Protein AF-A0A2M8EQJ6-F1 (afdb_monomer)

Foldseek 3Di:
DQLVLVQLVCCVVPNDPRDDPQLVVCLPVAADEHEDEDDDPDPSSLDQPLVVSVVSVRDLARYAYEYEDEQLQQVQVVNCVQVVNDDDQVSSLSSLVSSVVNVVVNVVSVHHYQLHYPCQVVPDPPLLLVCLVCVSVVHDDDSVPDDDQPPDAAQPDDCVVPVPDDHDPDADPDDRPCSRPVGHDDDDRDHDPDDDHDPSSNVSSVVSQVSNCVSRVGHD

Secondary structure (DSSP, 8-state):
--HHHHHHHHHHHH-S--PPPPGGGGSSS--EEEEEES--SSGGG---HHHHHHHTT--GGGEEEEEEB--HHHHHHHHHHHTTT---HHHHHHHHHHHHHHHHHHHHTT-EEE--BTTHHHHS-HHHHHHHHHHHHT----GGGPPPGGGSPPTTS-GGG-TT----SS--TT--TTHHHH-S--------TT----HHHHHHHHHHHHHHHHHHT---

Solvent-accessible surface area (backbone atoms only — not comparable to full-atom values): 13377 Å² total; per-residue (Å²): 114,50,64,68,63,53,49,45,52,46,29,77,75,73,42,87,87,59,84,72,78,64,71,73,79,48,71,85,73,57,69,46,76,45,48,47,67,72,77,48,90,49,70,80,62,65,75,59,70,64,60,56,41,48,75,71,67,48,62,51,88,37,39,36,39,38,43,41,46,54,62,58,61,42,46,49,48,50,44,23,67,74,49,79,63,67,68,57,66,68,47,55,45,47,38,46,53,46,53,50,52,49,49,54,50,24,62,75,63,69,24,52,69,42,34,39,35,59,54,35,58,74,75,38,59,58,65,60,48,50,45,27,52,26,54,68,70,73,43,90,76,60,80,88,76,61,81,66,54,94,84,46,73,35,70,88,49,72,59,88,83,40,85,89,59,90,72,71,94,65,76,59,98,80,55,73,84,56,44,56,80,64,30,59,89,71,93,72,94,41,78,72,89,89,73,87,72,62,68,66,42,49,57,51,43,53,52,29,40,53,46,23,24,68,67,46,73,49,70,111

Radius of gyration: 17.96 Å; Cα contacts (8 Å, |Δi|>4): 257; chains: 1; bounding box: 46×46×39 Å

Nearest PDB structures (foldseek):
  8dhb-assembly1_A  TM=4.040E-01  e=2.605E+00  Homo sapiens
  8hu6-assembly1_A  TM=4.434E-01  e=2.333E+00  Homo sapiens
  6wj3-assembly1_G  TM=4.209E-01  e=4.285E+00  Homo sapiens
  8hu6-assembly1_D  TM=3.584E-01  e=2.333E+00  Homo sapiens
  8hub-assembly1_B  TM=4.348E-01  e=3.836E+00  Homo sapiens

InterPro domains:
  IPR027417 P-loop containing nucleoside triphosphate hydrolase [G3DSA:3.40.50.300] (50-183)
  IPR027417 P-loop containing nucleoside triphosphate hydrolase [SSF52540] (39-146)

Structure (mmCIF, N/CA/C/O backbone):
data_AF-A0A2M8EQJ6-F1
#
_entry.id   AF-A0A2M8EQJ6-F1
#
loop_
_atom_site.group_PDB
_atom_site.id
_atom_site.type_symbol
_atom_site.label_atom_id
_atom_site.label_alt_id
_atom_site.label_comp_id
_atom_site.label_asym_id
_atom_site.label_entity_id
_atom_site.label_seq_id
_atom_site.pdbx_PDB_ins_code
_atom_site.Cartn_x
_atom_site.Cartn_y
_atom_site.Cartn_z
_atom_site.occupancy
_atom_site.B_iso_or_equiv
_atom_site.auth_seq_id
_atom_site.auth_comp_id
_atom_site.auth_asym_id
_atom_site.auth_atom_id
_atom_site.pdbx_PDB_model_num
ATOM 1 N N . MET A 1 1 ? -7.565 -10.532 0.353 1.00 38.50 1 MET A N 1
ATOM 2 C CA . MET A 1 1 ? -7.991 -10.450 -1.066 1.00 38.50 1 MET A CA 1
ATOM 3 C C . MET A 1 1 ? -7.788 -9.024 -1.573 1.00 38.50 1 MET A C 1
ATOM 5 O O . MET A 1 1 ? -7.721 -8.137 -0.736 1.00 38.50 1 MET A O 1
ATOM 9 N N . GLN A 1 2 ? -7.704 -8.812 -2.894 1.00 59.28 2 GLN A N 1
ATOM 10 C CA . GLN A 1 2 ? -7.749 -7.489 -3.554 1.00 59.28 2 GLN A CA 1
ATOM 11 C C . GLN A 1 2 ? -9.091 -7.334 -4.290 1.00 59.28 2 GLN A C 1
ATOM 13 O O . GLN A 1 2 ? -9.126 -7.392 -5.525 1.00 59.28 2 GLN A O 1
ATOM 18 N N . PRO A 1 3 ? -10.219 -7.293 -3.560 1.00 60.69 3 PRO A N 1
ATOM 19 C CA . PRO A 1 3 ? -11.537 -7.461 -4.164 1.00 60.69 3 PRO A CA 1
ATOM 20 C C . PRO A 1 3 ? -11.829 -6.360 -5.188 1.00 60.69 3 PRO A C 1
ATOM 22 O O . PRO A 1 3 ? -12.168 -6.663 -6.328 1.00 60.69 3 PRO A O 1
ATOM 25 N N . LEU A 1 4 ? -11.578 -5.096 -4.834 1.00 64.81 4 LEU A N 1
ATOM 26 C CA . LEU A 1 4 ? -11.865 -3.949 -5.697 1.00 64.81 4 LEU A CA 1
ATOM 27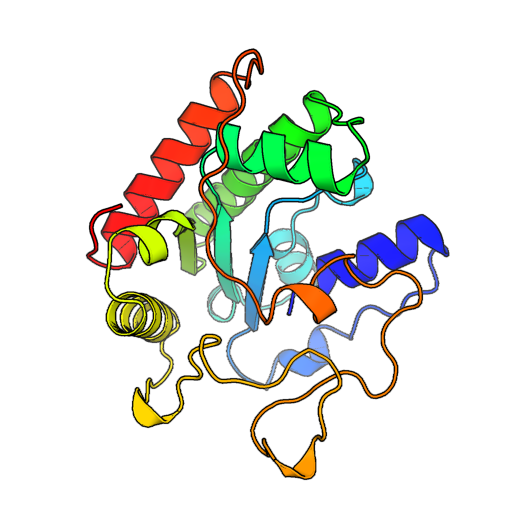 C C . LEU A 1 4 ? -10.990 -3.930 -6.956 1.00 64.81 4 LEU A C 1
ATOM 29 O O . LEU A 1 4 ? -11.499 -3.722 -8.055 1.00 64.81 4 LEU A O 1
ATOM 33 N N . LYS A 1 5 ? -9.696 -4.243 -6.829 1.00 65.62 5 LYS A N 1
ATOM 34 C CA . LYS A 1 5 ? -8.787 -4.329 -7.982 1.00 65.62 5 LYS A CA 1
ATOM 35 C C . LYS A 1 5 ? -9.190 -5.439 -8.951 1.00 65.62 5 LYS A C 1
ATOM 37 O O . LYS A 1 5 ? -9.126 -5.259 -10.164 1.00 65.62 5 LYS A O 1
ATOM 42 N N . SER A 1 6 ? -9.619 -6.583 -8.420 1.00 64.06 6 SER A N 1
ATOM 43 C CA . SER A 1 6 ? -10.072 -7.716 -9.235 1.00 64.06 6 SER A CA 1
ATOM 44 C C . SER A 1 6 ? -11.353 -7.370 -9.995 1.00 64.06 6 SER A C 1
ATOM 46 O O . SER A 1 6 ? -11.437 -7.632 -11.190 1.00 64.06 6 SER A O 1
ATOM 48 N N . ILE A 1 7 ? -12.304 -6.707 -9.330 1.00 67.06 7 ILE A N 1
ATOM 49 C CA . ILE A 1 7 ? -13.541 -6.213 -9.946 1.00 67.06 7 ILE A CA 1
ATOM 50 C C . ILE A 1 7 ? -13.233 -5.210 -11.064 1.00 67.06 7 ILE A C 1
ATOM 52 O O . ILE A 1 7 ? -13.707 -5.382 -12.182 1.00 67.06 7 ILE A O 1
ATOM 56 N N . ARG A 1 8 ? -12.384 -4.208 -10.807 1.00 67.00 8 ARG A N 1
ATOM 57 C CA . ARG A 1 8 ? -12.017 -3.186 -11.804 1.00 67.00 8 ARG A CA 1
ATOM 58 C C . ARG A 1 8 ? -11.312 -3.778 -13.026 1.00 67.00 8 ARG A C 1
ATOM 60 O O . ARG A 1 8 ? -11.581 -3.357 -14.145 1.00 67.00 8 ARG A O 1
ATOM 67 N N . ARG A 1 9 ? -10.453 -4.785 -12.837 1.00 65.81 9 ARG A N 1
ATOM 68 C CA . ARG A 1 9 ? -9.831 -5.529 -13.948 1.00 65.81 9 ARG A CA 1
ATOM 69 C C . ARG A 1 9 ? -10.853 -6.268 -14.798 1.00 65.81 9 ARG A C 1
ATOM 71 O O . ARG A 1 9 ? -10.740 -6.261 -16.020 1.00 65.81 9 ARG A O 1
ATOM 78 N N . LEU A 1 10 ? -11.827 -6.909 -14.154 1.00 64.69 10 LEU A N 1
ATOM 79 C CA . LEU A 1 10 ? -12.913 -7.574 -14.863 1.00 64.69 10 LEU A CA 1
ATOM 80 C C . LEU A 1 10 ? -13.747 -6.550 -15.638 1.00 64.69 10 LEU A C 1
ATOM 82 O O . LEU A 1 10 ? -13.988 -6.777 -16.815 1.00 64.69 10 LEU A O 1
ATOM 86 N N . GLN A 1 11 ? -14.073 -5.397 -15.047 1.00 66.62 11 GLN A N 1
ATOM 87 C CA . GLN A 1 11 ? -14.802 -4.328 -15.740 1.00 66.62 11 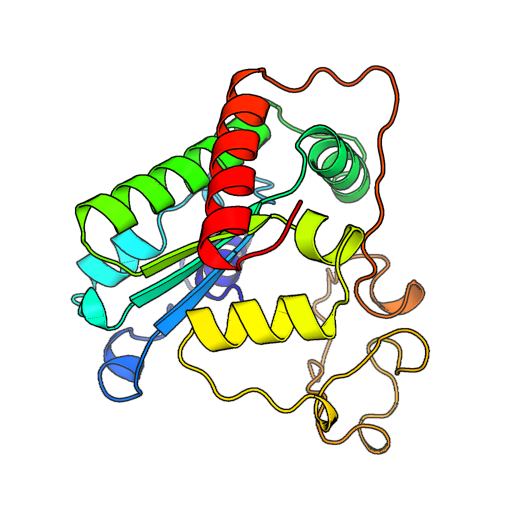GLN A CA 1
ATOM 88 C C . GLN A 1 11 ? -14.036 -3.794 -16.956 1.00 66.62 11 GLN A C 1
ATOM 90 O O . GLN A 1 11 ? -14.593 -3.683 -18.044 1.00 66.62 11 GLN A O 1
ATOM 95 N N . ALA A 1 12 ? -12.733 -3.543 -16.808 1.00 66.69 12 ALA A N 1
ATOM 96 C CA . ALA A 1 12 ? -11.888 -3.081 -17.907 1.00 66.69 12 ALA A CA 1
ATOM 97 C C . ALA A 1 12 ? -11.772 -4.100 -19.060 1.00 66.69 12 ALA A C 1
ATOM 99 O O . ALA A 1 12 ? -11.518 -3.706 -20.196 1.00 66.69 12 ALA A O 1
ATOM 100 N N . GLY A 1 13 ? -11.923 -5.401 -18.778 1.00 62.81 13 GLY A N 1
ATOM 101 C CA . GLY A 1 13 ? -11.818 -6.471 -19.774 1.00 62.81 13 GLY A CA 1
ATOM 102 C C . GLY A 1 13 ? -13.148 -6.997 -20.327 1.00 62.81 13 GLY A C 1
ATOM 103 O O . GLY A 1 13 ? -13.147 -7.557 -21.420 1.00 62.81 13 GLY A O 1
ATOM 104 N N . LEU A 1 14 ? -14.252 -6.866 -19.583 1.00 58.66 14 LEU A N 1
ATOM 105 C CA . LEU A 1 14 ? -15.546 -7.507 -19.867 1.00 58.66 14 LEU A CA 1
ATOM 106 C C . LEU A 1 14 ? -16.738 -6.529 -19.907 1.00 58.66 14 LEU A C 1
ATOM 108 O O . LEU A 1 14 ? -17.818 -6.947 -20.313 1.00 58.66 14 LEU A O 1
ATOM 112 N N . GLY A 1 15 ? -16.566 -5.256 -19.528 1.00 58.84 15 GLY A N 1
ATOM 113 C CA . GLY A 1 15 ? -17.650 -4.265 -19.442 1.00 58.84 15 GLY A CA 1
ATOM 114 C C . GLY A 1 15 ? -18.285 -4.140 -18.046 1.00 58.84 15 GLY A C 1
ATOM 115 O O . GLY A 1 15 ? -17.839 -4.766 -17.086 1.00 58.84 15 GLY A O 1
ATOM 116 N N . ASP A 1 16 ? -19.318 -3.300 -17.924 1.00 58.94 16 ASP A N 1
ATOM 117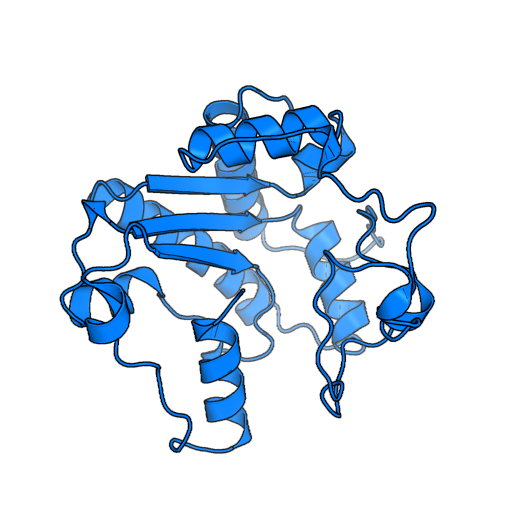 C CA . ASP A 1 16 ? -19.866 -2.810 -16.642 1.00 58.94 16 ASP A CA 1
ATOM 118 C C . ASP A 1 16 ? -20.618 -3.855 -15.786 1.00 58.94 16 ASP A C 1
ATOM 120 O O . ASP A 1 16 ? -20.915 -3.591 -14.621 1.00 58.94 16 ASP A O 1
ATOM 124 N N . ASP A 1 17 ? -20.862 -5.064 -16.296 1.00 57.16 17 ASP A N 1
ATOM 125 C CA . ASP A 1 17 ? -21.712 -6.090 -15.663 1.00 57.16 17 ASP A CA 1
ATOM 126 C C . ASP A 1 17 ? -21.051 -6.869 -14.503 1.00 57.16 17 ASP A C 1
ATOM 128 O O . ASP A 1 17 ? -21.487 -7.964 -14.139 1.00 57.16 17 ASP A O 1
ATOM 132 N N . VAL A 1 18 ? -19.990 -6.341 -13.888 1.00 52.69 18 VAL A N 1
ATOM 133 C CA . VAL A 1 18 ? -19.356 -6.993 -12.730 1.00 52.69 18 VAL A CA 1
ATOM 134 C C . VAL A 1 18 ? -20.023 -6.503 -11.442 1.00 52.69 18 VAL A C 1
ATOM 136 O O . VAL A 1 18 ? -19.830 -5.340 -11.074 1.00 52.69 18 VAL A O 1
ATOM 139 N N . PRO A 1 19 ? -20.763 -7.358 -10.710 1.00 53.94 19 PRO A N 1
ATOM 140 C CA . PRO A 1 19 ? -21.403 -6.950 -9.469 1.00 53.94 19 PRO A CA 1
ATOM 141 C C . PRO A 1 19 ? -20.343 -6.579 -8.426 1.00 53.94 19 PRO A C 1
ATOM 143 O O . PRO A 1 19 ? -19.519 -7.405 -8.024 1.00 53.94 19 PRO A O 1
ATOM 146 N N . ILE A 1 20 ? -20.375 -5.325 -7.972 1.00 52.47 20 ILE A N 1
ATOM 147 C CA . ILE A 1 20 ? -19.677 -4.907 -6.757 1.00 52.47 20 ILE A CA 1
ATOM 148 C C . ILE A 1 20 ? -20.495 -5.473 -5.590 1.00 52.47 20 ILE A C 1
ATOM 150 O O . ILE A 1 20 ? -21.693 -5.190 -5.526 1.00 52.47 20 ILE A O 1
ATOM 154 N N . PRO A 1 21 ? -19.908 -6.285 -4.688 1.00 54.16 21 PRO A N 1
ATOM 155 C CA . PRO A 1 21 ? -20.610 -6.739 -3.493 1.00 54.16 21 PRO A CA 1
ATOM 156 C C . PRO A 1 21 ? -21.188 -5.532 -2.761 1.00 54.16 21 PRO A C 1
ATOM 158 O O . PRO A 1 21 ? -20.455 -4.567 -2.537 1.00 54.16 21 PRO A O 1
ATOM 161 N N . ASP A 1 22 ? -22.481 -5.580 -2.426 1.00 54.44 22 ASP A N 1
ATOM 162 C CA . ASP A 1 22 ? -23.143 -4.451 -1.784 1.00 54.44 22 ASP A CA 1
ATOM 163 C C . ASP A 1 22 ? -22.382 -4.105 -0.493 1.00 54.44 22 ASP A C 1
ATOM 165 O O . ASP A 1 22 ? -22.266 -4.953 0.400 1.00 54.44 22 ASP A O 1
ATOM 169 N N . PRO A 1 23 ? -21.835 -2.885 -0.386 1.00 51.00 23 PRO A N 1
ATOM 170 C CA . PRO A 1 23 ? -21.124 -2.450 0.801 1.00 51.00 23 PRO A CA 1
ATOM 171 C C . PRO A 1 23 ? -21.976 -2.580 2.088 1.00 51.00 23 PRO A C 1
ATOM 173 O O . PRO A 1 23 ? -21.475 -2.813 3.192 1.00 51.00 23 PRO A O 1
ATOM 176 N N . ILE A 1 24 ? -23.301 -2.545 1.975 1.00 47.06 24 ILE A N 1
ATOM 177 C CA . ILE A 1 24 ? -24.209 -2.776 3.101 1.00 47.06 24 ILE A CA 1
ATOM 178 C C . ILE A 1 24 ? -24.005 -4.164 3.733 1.00 47.06 24 ILE A C 1
ATOM 180 O O . ILE A 1 24 ? -24.109 -4.280 4.954 1.00 47.06 24 ILE A O 1
ATOM 184 N N . LEU A 1 25 ? -23.596 -5.183 2.964 1.00 46.69 25 LEU A N 1
ATOM 185 C CA . LEU A 1 25 ? -23.381 -6.551 3.463 1.00 46.69 25 LEU A CA 1
ATOM 186 C C . LEU A 1 25 ? -22.293 -6.655 4.541 1.00 46.69 25 LEU A C 1
ATOM 188 O O . LEU A 1 25 ? -22.283 -7.629 5.290 1.00 46.69 25 LEU A O 1
ATOM 192 N N . PHE A 1 26 ? -21.400 -5.666 4.646 1.00 52.59 26 PHE A N 1
ATOM 193 C CA . PHE A 1 26 ? -20.318 -5.673 5.636 1.00 52.59 26 PHE A CA 1
ATOM 194 C C . PHE A 1 26 ? -20.471 -4.613 6.733 1.00 52.59 26 PHE A C 1
ATOM 196 O O . PHE A 1 26 ? -19.590 -4.482 7.582 1.00 52.59 26 PHE A O 1
ATOM 203 N N . ARG A 1 27 ? -21.569 -3.839 6.748 1.00 55.06 27 ARG A N 1
ATOM 204 C CA . ARG A 1 27 ? -21.785 -2.797 7.773 1.00 55.06 27 ARG A CA 1
ATOM 205 C C . ARG A 1 27 ? -21.812 -3.374 9.190 1.00 55.06 27 ARG A C 1
ATOM 207 O O . ARG A 1 27 ? -21.280 -2.748 10.114 1.00 55.06 27 ARG A O 1
ATOM 214 N N . ASP A 1 28 ? -22.348 -4.584 9.324 1.00 56.72 28 ASP A N 1
ATOM 215 C CA . ASP A 1 28 ? -22.566 -5.252 10.609 1.00 56.72 28 ASP A CA 1
ATOM 216 C C . ASP A 1 28 ? -21.497 -6.315 10.937 1.00 56.72 28 ASP A C 1
ATOM 218 O O . ASP A 1 28 ? -21.464 -6.825 12.053 1.00 56.72 28 ASP A O 1
ATOM 222 N N . SER A 1 29 ? -20.581 -6.632 10.008 1.00 53.75 29 SER A N 1
ATOM 223 C CA . SER A 1 29 ? -19.665 -7.784 10.112 1.00 53.75 29 SER A CA 1
ATOM 224 C C . SER A 1 29 ? -18.263 -7.482 10.676 1.00 53.75 29 SER A C 1
ATOM 226 O O . SER A 1 29 ? -17.385 -8.339 10.602 1.00 53.75 29 SER A O 1
ATOM 228 N N . GLY A 1 30 ? -18.021 -6.291 11.236 1.00 64.38 30 GLY A N 1
ATOM 229 C CA . GLY A 1 30 ? -16.720 -5.895 11.807 1.00 64.38 30 GLY A CA 1
ATOM 230 C C . GLY A 1 30 ? -15.868 -4.997 10.897 1.00 64.38 30 GLY A C 1
ATOM 231 O O . GLY A 1 30 ? -16.396 -4.310 10.026 1.00 64.38 30 GLY A O 1
ATOM 232 N N . HIS A 1 31 ? -14.553 -4.939 11.146 1.00 64.06 31 HIS A N 1
ATOM 233 C CA . HIS A 1 31 ? -13.615 -4.104 10.382 1.00 64.06 31 HIS A CA 1
ATOM 234 C C . HIS A 1 31 ? -13.457 -4.591 8.931 1.00 64.06 31 HIS A C 1
ATOM 236 O O . HIS A 1 31 ? -13.358 -5.792 8.680 1.00 64.06 31 HIS A O 1
ATOM 242 N N . ILE A 1 32 ? -13.344 -3.661 7.980 1.00 66.75 32 ILE A N 1
ATOM 243 C CA . ILE A 1 32 ? -12.967 -3.960 6.595 1.00 66.75 32 ILE A CA 1
ATOM 244 C C . ILE A 1 32 ? -11.462 -3.813 6.455 1.00 66.75 32 ILE A C 1
ATOM 246 O O . ILE A 1 32 ? -10.917 -2.716 6.575 1.00 66.75 32 ILE A O 1
ATOM 250 N N . LEU A 1 33 ? -10.808 -4.932 6.149 1.00 66.50 33 LEU A N 1
ATOM 251 C CA . LEU A 1 33 ? -9.402 -4.967 5.782 1.00 66.50 33 LEU A CA 1
ATOM 252 C C . LEU A 1 33 ? -9.251 -4.855 4.265 1.00 66.50 33 LEU A C 1
ATOM 254 O O . LEU A 1 33 ? -9.579 -5.788 3.527 1.00 66.50 33 LEU A O 1
ATOM 258 N N . ILE A 1 34 ? -8.684 -3.745 3.804 1.00 68.12 34 ILE A N 1
ATOM 259 C CA . ILE A 1 34 ? -8.305 -3.576 2.401 1.00 68.12 34 ILE A CA 1
ATOM 260 C C . ILE A 1 34 ? -6.813 -3.846 2.272 1.00 68.12 34 ILE A C 1
ATOM 262 O O . ILE A 1 34 ? -5.993 -3.155 2.870 1.00 68.12 34 ILE A O 1
ATOM 266 N N . LYS A 1 35 ? -6.452 -4.841 1.463 1.00 71.38 35 LYS A N 1
ATOM 267 C CA . LYS A 1 35 ? -5.073 -5.048 1.020 1.00 71.38 35 LYS A CA 1
ATOM 268 C C . LYS A 1 35 ? -4.961 -4.535 -0.405 1.00 71.38 35 LYS A C 1
ATOM 270 O O . LYS A 1 35 ? -5.541 -5.152 -1.294 1.00 71.38 35 LYS A O 1
ATOM 275 N N . GLU A 1 36 ? -4.139 -3.521 -0.638 1.00 72.88 36 GLU A N 1
ATOM 276 C CA . GLU A 1 36 ? -3.793 -3.083 -1.991 1.00 72.88 36 GLU A CA 1
ATOM 277 C C . GLU A 1 36 ? -2.316 -3.308 -2.284 1.00 72.88 36 GLU A C 1
ATOM 279 O O . GLU A 1 36 ? -1.463 -3.167 -1.410 1.00 72.88 36 GLU A O 1
ATOM 284 N N . THR A 1 37 ? -2.010 -3.692 -3.524 1.00 67.00 37 THR A N 1
ATOM 285 C CA . THR A 1 37 ? -0.626 -3.790 -4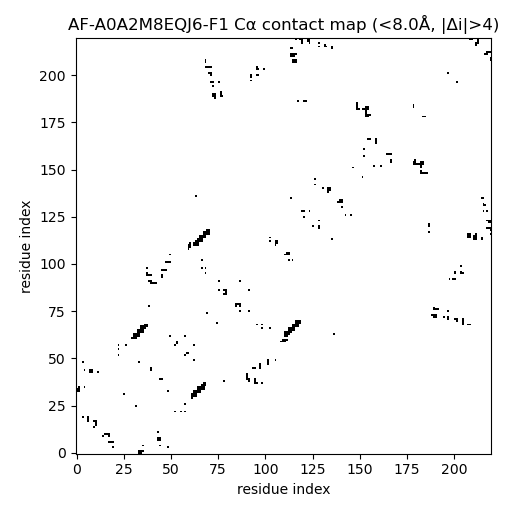.002 1.00 67.00 37 THR A CA 1
ATOM 286 C C . THR A 1 37 ? -0.451 -2.997 -5.280 1.00 67.00 37 THR A C 1
ATOM 288 O O . THR A 1 37 ? -1.327 -2.980 -6.158 1.00 67.00 37 THR A O 1
ATOM 291 N N . LEU A 1 38 ? 0.762 -2.484 -5.447 1.00 76.06 38 LEU A N 1
ATOM 292 C CA . LEU A 1 38 ? 1.281 -2.041 -6.733 1.00 76.06 38 LEU A CA 1
ATOM 293 C C . LEU A 1 38 ? 1.096 -3.147 -7.793 1.00 76.06 38 LEU A C 1
ATOM 295 O O . LEU A 1 38 ? 1.202 -4.343 -7.502 1.00 76.06 38 LEU A O 1
ATOM 299 N N . GLY A 1 39 ? 0.747 -2.758 -9.019 1.00 71.38 39 GLY A N 1
ATOM 300 C CA . GLY A 1 39 ? 0.657 -3.676 -10.162 1.00 71.38 39 GLY A CA 1
ATOM 301 C C . GLY A 1 39 ? -0.369 -3.270 -11.211 1.00 71.38 39 GLY A C 1
ATOM 302 O O . GLY A 1 39 ? -1.050 -4.161 -11.709 1.00 71.38 39 GLY A O 1
ATOM 303 N N . ALA A 1 40 ? -0.574 -1.970 -11.432 1.00 74.31 40 ALA A N 1
ATOM 304 C CA . ALA A 1 40 ? -1.532 -1.478 -12.414 1.00 74.31 40 ALA A CA 1
ATOM 305 C C . ALA A 1 40 ? -0.978 -1.706 -13.822 1.00 74.31 40 ALA A C 1
ATOM 307 O O . ALA A 1 40 ? 0.047 -1.130 -14.162 1.00 74.31 40 ALA A O 1
ATOM 308 N N . ASN A 1 41 ? -1.633 -2.545 -14.623 1.00 71.56 41 ASN A N 1
ATOM 309 C CA . ASN A 1 41 ? -1.232 -2.754 -16.019 1.00 71.56 41 ASN A CA 1
ATOM 310 C C . ASN A 1 41 ? -1.812 -1.677 -16.953 1.00 71.56 41 ASN A C 1
ATOM 312 O O . ASN A 1 41 ? -1.236 -1.349 -17.985 1.00 71.56 41 ASN A O 1
ATOM 316 N N . VAL A 1 42 ? -2.967 -1.122 -16.584 1.00 75.94 42 VAL A N 1
ATOM 317 C CA . VAL A 1 42 ? -3.672 -0.070 -17.326 1.00 75.94 42 VAL A CA 1
ATOM 318 C C . VAL A 1 42 ? -4.090 1.055 -16.375 1.00 75.94 42 VAL A C 1
ATOM 320 O O . VAL A 1 42 ? -4.273 0.789 -15.184 1.00 75.94 42 VAL A O 1
ATOM 323 N N . PRO A 1 43 ? -4.304 2.295 -16.860 1.00 78.50 43 PRO A N 1
ATOM 324 C CA . PRO A 1 43 ? -4.653 3.426 -15.996 1.00 78.50 43 PRO A CA 1
ATOM 325 C C . PRO A 1 43 ? -5.924 3.206 -15.164 1.00 78.50 43 PRO A C 1
ATOM 327 O O . PRO A 1 43 ? -5.998 3.667 -14.034 1.00 78.50 43 PRO A O 1
ATOM 330 N N . ALA A 1 44 ? -6.894 2.439 -15.675 1.00 75.25 44 ALA A N 1
ATOM 331 C CA . ALA A 1 44 ? -8.128 2.104 -14.956 1.00 75.25 44 ALA A CA 1
ATOM 332 C C . ALA A 1 44 ? -7.907 1.261 -13.679 1.00 75.25 44 ALA A C 1
ATOM 334 O O . ALA A 1 44 ? -8.801 1.157 -12.842 1.00 75.25 44 ALA A O 1
ATOM 335 N N . GLU A 1 45 ? -6.725 0.658 -13.510 1.00 75.75 45 GLU A N 1
ATOM 336 C CA . GLU A 1 45 ? -6.342 -0.039 -12.277 1.00 75.75 45 GLU A CA 1
ATOM 337 C C . GLU A 1 45 ? -5.812 0.916 -11.190 1.00 75.75 45 GLU A C 1
ATOM 339 O O . GLU A 1 45 ? -5.549 0.468 -10.073 1.00 75.75 45 GLU A O 1
ATOM 344 N N . LEU A 1 46 ? -5.667 2.212 -11.491 1.00 84.50 46 LEU A N 1
ATOM 345 C CA . LEU A 1 46 ? -5.344 3.261 -10.525 1.00 84.50 46 LEU A CA 1
ATOM 346 C C . LEU A 1 46 ? -6.647 3.850 -9.976 1.00 84.50 46 LEU A C 1
ATOM 348 O O . LEU A 1 46 ? -7.328 4.624 -10.644 1.00 84.50 46 LEU A O 1
ATOM 352 N N . PHE A 1 47 ? -7.013 3.470 -8.755 1.00 85.00 47 PHE A N 1
ATOM 353 C CA . PHE A 1 47 ? -8.235 3.945 -8.110 1.00 85.00 47 PHE A CA 1
ATOM 354 C C . PHE A 1 47 ? -8.056 4.072 -6.596 1.00 85.00 47 PHE A C 1
ATOM 356 O O . PHE A 1 47 ? -7.110 3.543 -6.008 1.00 85.00 47 PHE A O 1
ATOM 363 N N . ASP A 1 48 ? -8.977 4.795 -5.966 1.00 87.81 48 ASP A N 1
ATOM 364 C CA . ASP A 1 48 ? -9.000 5.051 -4.530 1.00 87.81 48 ASP A CA 1
ATOM 365 C C . ASP A 1 48 ? -10.033 4.140 -3.842 1.00 87.81 48 ASP A C 1
ATOM 367 O O . ASP A 1 48 ? -11.220 4.476 -3.806 1.00 87.81 48 ASP A O 1
ATOM 371 N N . PRO A 1 49 ? -9.626 2.969 -3.315 1.00 86.12 49 PRO A N 1
ATOM 372 C CA . PRO A 1 49 ? -10.557 2.054 -2.657 1.00 86.12 49 PRO A CA 1
ATOM 373 C C . PRO A 1 49 ? -11.194 2.673 -1.413 1.00 86.12 49 PRO A C 1
ATOM 375 O O . PRO A 1 49 ? -12.336 2.365 -1.095 1.00 86.12 49 PRO A O 1
ATOM 378 N N . VAL A 1 50 ? -10.469 3.544 -0.709 1.00 89.44 50 VAL A N 1
ATOM 379 C CA . VAL A 1 50 ? -10.946 4.159 0.530 1.00 89.44 50 VAL A CA 1
ATOM 380 C C . VAL A 1 50 ? -12.022 5.185 0.213 1.00 89.44 50 VAL A C 1
ATOM 382 O O . VAL A 1 50 ? -13.081 5.154 0.833 1.00 89.44 50 VAL A O 1
ATOM 385 N N . GLY A 1 51 ? -11.788 6.040 -0.787 1.00 89.62 51 GLY A N 1
ATOM 386 C CA . GLY A 1 51 ? -12.788 6.985 -1.287 1.00 89.62 51 GLY A CA 1
ATOM 387 C C . GLY A 1 51 ? -14.097 6.291 -1.667 1.00 89.62 51 GLY A C 1
ATOM 388 O O . GLY A 1 51 ? -15.150 6.678 -1.173 1.00 89.62 51 GLY A O 1
ATOM 389 N N . ILE A 1 52 ? -14.013 5.195 -2.430 1.00 85.69 52 ILE A N 1
ATOM 390 C CA . ILE A 1 52 ? -15.184 4.404 -2.846 1.00 85.69 52 ILE A CA 1
ATOM 391 C C . ILE A 1 52 ? -15.987 3.891 -1.638 1.00 85.69 52 ILE A C 1
ATOM 393 O O . ILE A 1 52 ? -17.215 3.973 -1.633 1.00 85.69 52 ILE A O 1
ATOM 397 N N . LEU A 1 53 ? -15.324 3.362 -0.603 1.00 84.06 53 LEU A N 1
ATOM 398 C CA . LEU A 1 53 ? -16.027 2.867 0.586 1.00 84.06 53 LEU A CA 1
ATOM 399 C C . LEU A 1 53 ? -16.677 3.999 1.389 1.00 84.06 53 LEU A C 1
ATOM 401 O O . LEU A 1 53 ? -17.804 3.850 1.860 1.00 84.06 53 LEU A O 1
ATOM 405 N N . LEU A 1 54 ? -15.983 5.128 1.542 1.00 87.31 54 LEU A N 1
ATOM 406 C CA . LEU A 1 54 ? -16.523 6.292 2.245 1.00 87.31 54 LEU A CA 1
ATOM 407 C C . LEU A 1 54 ? -17.746 6.865 1.515 1.00 87.31 54 LEU A C 1
ATOM 409 O O . LEU A 1 54 ? -18.751 7.161 2.157 1.00 87.31 54 LEU A O 1
ATOM 413 N N . GLU A 1 55 ? -17.699 6.958 0.184 1.00 86.88 55 GLU A N 1
ATOM 414 C CA . GLU A 1 55 ? -18.828 7.387 -0.657 1.00 86.88 55 GLU A CA 1
ATOM 415 C C . GLU A 1 55 ? -20.028 6.436 -0.549 1.00 86.88 55 GLU A C 1
ATOM 417 O O . GLU A 1 55 ? -21.174 6.880 -0.529 1.00 86.88 55 GLU A O 1
ATOM 422 N N . ALA A 1 56 ? -19.781 5.134 -0.381 1.00 81.12 56 ALA A N 1
ATOM 423 C CA . ALA A 1 56 ? -20.814 4.138 -0.090 1.00 81.12 56 ALA A CA 1
ATOM 424 C C . ALA A 1 56 ? -21.383 4.212 1.349 1.00 81.12 56 ALA A C 1
ATOM 426 O O . ALA A 1 56 ? -22.259 3.427 1.739 1.00 81.12 56 ALA A O 1
ATOM 427 N N . GLY A 1 57 ? -20.897 5.147 2.168 1.00 82.31 57 GLY A N 1
ATOM 428 C CA . GLY A 1 57 ? -21.349 5.358 3.539 1.00 82.31 57 GLY A CA 1
ATOM 429 C C . GLY A 1 57 ? -20.780 4.355 4.541 1.00 82.31 57 GLY A C 1
ATOM 430 O O . GLY A 1 57 ? -21.429 4.082 5.553 1.00 82.31 57 GLY A O 1
ATOM 431 N N . TYR A 1 58 ? -19.605 3.774 4.280 1.00 82.31 58 TYR A N 1
ATOM 432 C CA . TYR A 1 58 ? -18.911 3.012 5.315 1.00 82.31 58 TYR A CA 1
ATOM 433 C C . TYR A 1 58 ? -18.317 3.916 6.396 1.00 82.31 58 TYR A C 1
ATOM 435 O O . TYR A 1 58 ? -17.712 4.940 6.071 1.00 82.31 58 TYR A O 1
ATOM 443 N N . PRO A 1 59 ? -18.402 3.513 7.676 1.00 86.19 59 PRO A N 1
ATOM 444 C CA . PRO A 1 59 ? -17.751 4.241 8.758 1.00 86.19 59 PRO A CA 1
ATOM 445 C C . PRO A 1 59 ? -16.222 4.190 8.633 1.00 86.19 59 PRO A C 1
ATOM 447 O O . PRO A 1 59 ? -15.640 3.112 8.499 1.00 86.19 59 PRO A O 1
ATOM 450 N N . ALA A 1 60 ? -15.569 5.352 8.702 1.00 90.06 60 ALA A N 1
ATOM 451 C CA . ALA A 1 60 ? -14.117 5.482 8.565 1.00 90.06 60 ALA A CA 1
ATOM 452 C C . ALA A 1 60 ? -13.338 4.688 9.634 1.00 90.06 60 ALA A C 1
ATOM 454 O O . ALA A 1 60 ? -12.319 4.072 9.334 1.00 90.06 60 ALA A O 1
ATOM 455 N N . ASP A 1 61 ? -13.855 4.640 10.862 1.00 89.12 61 ASP A N 1
ATOM 456 C CA . ASP A 1 61 ? -13.303 3.904 12.007 1.00 89.12 61 ASP A CA 1
ATOM 457 C C . ASP A 1 61 ? -13.351 2.375 11.834 1.00 89.12 61 ASP A C 1
ATOM 459 O O . ASP A 1 61 ? -12.600 1.641 12.482 1.00 89.12 61 ASP A O 1
ATOM 463 N N . LYS A 1 62 ? -14.194 1.879 10.921 1.00 85.56 62 LYS A N 1
ATOM 464 C CA . LYS A 1 62 ? -14.254 0.459 10.558 1.00 85.56 62 LYS A CA 1
ATOM 465 C C . LYS A 1 62 ? -13.288 0.084 9.436 1.00 85.56 62 LYS A C 1
ATOM 467 O O . LYS A 1 62 ? -13.118 -1.107 9.181 1.00 85.56 62 LYS A O 1
ATOM 472 N N . ILE A 1 63 ? -12.640 1.044 8.778 1.00 88.00 63 ILE A N 1
ATOM 473 C CA . ILE A 1 63 ? -11.724 0.781 7.664 1.00 88.00 63 ILE A CA 1
ATOM 474 C C . ILE A 1 63 ? -10.290 0.643 8.192 1.00 88.00 63 ILE A C 1
ATOM 476 O O . ILE A 1 63 ? -9.780 1.506 8.907 1.00 88.00 63 ILE A O 1
ATOM 480 N N . VAL A 1 64 ? -9.615 -0.440 7.803 1.00 90.56 64 VAL A N 1
ATOM 481 C CA . VAL A 1 64 ? -8.175 -0.628 8.010 1.00 90.56 64 VAL A CA 1
ATOM 482 C C . VAL A 1 64 ? -7.532 -0.972 6.673 1.00 90.56 64 VAL A C 1
ATOM 484 O O . VAL A 1 64 ? -7.955 -1.894 5.975 1.00 90.56 64 VAL A O 1
ATOM 487 N N . VAL A 1 65 ? -6.496 -0.229 6.304 1.00 92.25 65 VAL A N 1
ATOM 488 C CA . VAL A 1 65 ? -5.833 -0.362 5.007 1.00 92.25 65 VAL A CA 1
ATOM 489 C C . VAL A 1 65 ? -4.416 -0.875 5.203 1.00 92.25 65 VAL A C 1
ATOM 491 O O . VAL A 1 65 ? -3.674 -0.374 6.041 1.00 92.25 65 VAL A O 1
ATOM 494 N N . VAL A 1 66 ? -4.022 -1.857 4.400 1.00 93.06 66 VAL A N 1
ATOM 495 C CA . VAL A 1 66 ? -2.636 -2.302 4.259 1.00 93.06 66 VAL A CA 1
ATOM 496 C C . VAL A 1 66 ? -2.197 -1.975 2.842 1.00 93.06 66 VAL A C 1
ATOM 498 O O . VAL A 1 66 ? -2.582 -2.652 1.883 1.00 93.06 66 VAL A O 1
ATOM 501 N N . GLY A 1 67 ? -1.410 -0.911 2.716 1.00 93.44 67 GLY A N 1
ATOM 502 C CA . GLY A 1 67 ? -0.825 -0.502 1.454 1.00 93.44 67 GLY A CA 1
ATOM 503 C C . GLY A 1 67 ? 0.527 -1.159 1.258 1.00 93.44 67 GLY A C 1
ATOM 504 O O . GLY A 1 67 ? 1.479 -0.821 1.952 1.00 93.44 67 GLY A O 1
ATOM 505 N N . MET A 1 68 ? 0.615 -2.101 0.322 1.00 91.94 68 MET A N 1
ATOM 506 C CA . MET A 1 68 ? 1.856 -2.822 0.064 1.00 91.94 68 MET A CA 1
ATOM 507 C C . MET A 1 68 ? 2.694 -2.127 -1.000 1.00 91.94 68 MET A C 1
ATOM 509 O O . MET A 1 68 ? 2.318 -2.095 -2.179 1.00 91.94 68 MET A O 1
ATOM 513 N N . VAL A 1 69 ? 3.866 -1.660 -0.585 1.00 92.50 69 VAL A N 1
ATOM 514 C CA . VAL A 1 69 ? 4.922 -1.183 -1.471 1.00 92.50 69 VAL A CA 1
ATOM 515 C C . VAL A 1 69 ? 6.092 -2.161 -1.491 1.00 92.50 69 VAL A C 1
ATOM 517 O O . VAL A 1 69 ? 6.186 -3.114 -0.709 1.00 92.50 69 VAL A O 1
ATOM 520 N N . ARG A 1 70 ? 6.978 -1.933 -2.445 1.00 92.00 70 ARG A N 1
ATOM 521 C CA . ARG A 1 70 ? 8.217 -2.668 -2.631 1.00 92.00 70 ARG A CA 1
ATOM 522 C C . ARG A 1 70 ? 9.232 -1.717 -3.253 1.00 92.00 70 ARG A C 1
ATOM 524 O O . ARG A 1 70 ? 8.822 -0.749 -3.907 1.00 92.00 70 ARG A O 1
ATOM 531 N N . GLU A 1 71 ? 10.514 -1.992 -3.057 1.00 93.12 71 GLU A N 1
ATOM 532 C CA . GLU A 1 71 ? 11.605 -1.242 -3.667 1.00 93.12 71 GLU A CA 1
ATOM 533 C C . GLU A 1 71 ? 11.323 -1.022 -5.172 1.00 93.12 71 GLU A C 1
ATOM 535 O O . GLU A 1 71 ? 10.932 -1.971 -5.874 1.00 93.12 71 GLU A O 1
ATOM 540 N N . PRO A 1 72 ? 11.444 0.218 -5.677 1.00 93.44 72 PRO A N 1
ATOM 541 C CA . PRO A 1 72 ? 11.015 0.556 -7.028 1.00 93.44 72 PRO A CA 1
ATOM 542 C C . PRO A 1 72 ? 11.719 -0.215 -8.140 1.00 93.44 72 PRO A C 1
ATOM 544 O O . PRO A 1 72 ? 11.052 -0.722 -9.037 1.00 93.44 72 PRO A O 1
ATOM 547 N N . GLU A 1 73 ? 13.033 -0.376 -8.064 1.00 91.50 73 GLU A N 1
ATOM 548 C CA . GLU A 1 73 ? 13.844 -1.122 -9.027 1.00 91.50 73 GLU A CA 1
ATOM 549 C C . GLU A 1 73 ? 13.395 -2.585 -9.088 1.00 91.50 73 GLU A C 1
ATOM 551 O O . GLU A 1 73 ? 13.012 -3.096 -10.143 1.00 91.50 73 GLU A O 1
ATOM 556 N N . SER A 1 74 ? 13.310 -3.219 -7.918 1.00 89.19 74 SER A N 1
ATOM 557 C CA . SER A 1 74 ? 12.779 -4.570 -7.748 1.00 89.19 74 SER A CA 1
ATOM 558 C C . SER A 1 74 ? 11.355 -4.749 -8.286 1.00 89.19 74 SER A C 1
ATOM 560 O O . SER A 1 74 ? 10.984 -5.820 -8.785 1.00 89.19 74 SER A O 1
ATOM 562 N N . THR A 1 75 ? 10.527 -3.714 -8.170 1.00 89.94 75 THR A N 1
ATOM 563 C CA . THR A 1 75 ? 9.148 -3.722 -8.665 1.00 89.94 75 THR A CA 1
ATOM 564 C C . THR A 1 75 ? 9.108 -3.578 -10.180 1.00 89.94 75 THR A C 1
ATOM 566 O O . THR A 1 75 ? 8.390 -4.335 -10.836 1.00 89.94 75 THR A O 1
ATOM 569 N N . TYR A 1 76 ? 9.908 -2.670 -10.735 1.00 89.38 76 TYR A N 1
ATOM 570 C CA . TYR A 1 76 ? 10.006 -2.412 -12.167 1.00 89.38 76 TYR A CA 1
ATOM 571 C C . TYR A 1 76 ? 10.452 -3.663 -12.931 1.00 89.38 76 TYR A C 1
ATOM 573 O O . TYR A 1 76 ? 9.783 -4.084 -13.875 1.00 89.38 76 TYR A O 1
ATOM 581 N N . ASP A 1 77 ? 11.492 -4.345 -12.450 1.00 86.50 77 ASP A N 1
ATOM 582 C CA . ASP A 1 77 ? 11.961 -5.620 -13.005 1.00 86.50 77 ASP A CA 1
ATOM 583 C C . ASP A 1 77 ? 10.879 -6.699 -12.985 1.00 86.50 77 ASP A C 1
ATOM 585 O O . ASP A 1 77 ? 10.687 -7.461 -13.941 1.00 86.50 77 ASP A O 1
ATOM 589 N N . SER A 1 78 ? 10.141 -6.773 -11.875 1.00 83.94 78 SER A N 1
ATOM 590 C CA . SER A 1 78 ? 9.040 -7.718 -11.748 1.00 83.94 78 SER A CA 1
ATOM 591 C C . SER A 1 78 ? 7.924 -7.418 -12.748 1.00 83.94 78 SER A C 1
ATOM 593 O O . SER A 1 78 ? 7.326 -8.359 -13.273 1.00 83.94 78 SER A O 1
ATOM 595 N N . TRP A 1 79 ? 7.634 -6.143 -13.012 1.00 85.62 79 TRP A N 1
ATOM 596 C CA . TRP A 1 79 ? 6.633 -5.723 -13.992 1.00 85.62 79 TRP A CA 1
ATOM 597 C C . TRP A 1 79 ? 7.097 -5.996 -15.419 1.00 85.62 79 TRP A C 1
ATOM 599 O O . TRP A 1 79 ? 6.329 -6.545 -16.204 1.00 85.62 79 TRP A O 1
ATOM 609 N N . GLN A 1 80 ? 8.367 -5.731 -15.737 1.00 83.38 80 GLN A N 1
ATOM 610 C CA . GLN A 1 80 ? 8.941 -6.099 -17.031 1.00 83.38 80 GLN A CA 1
ATOM 611 C C . GLN A 1 80 ? 8.808 -7.594 -17.296 1.00 83.38 80 GLN A C 1
ATOM 613 O O . GLN A 1 80 ? 8.370 -7.991 -18.373 1.00 83.38 80 GLN A O 1
ATOM 618 N N . ARG A 1 81 ? 9.128 -8.444 -16.315 1.00 80.31 81 ARG A N 1
ATOM 619 C CA . ARG A 1 81 ? 8.941 -9.892 -16.465 1.00 80.31 81 ARG A CA 1
ATOM 620 C C . ARG A 1 81 ? 7.469 -10.262 -16.654 1.00 80.31 81 ARG A C 1
ATOM 622 O O . ARG A 1 81 ? 7.173 -11.138 -17.456 1.00 80.31 81 ARG A O 1
ATOM 629 N N . LEU A 1 82 ? 6.562 -9.636 -15.902 1.00 76.62 82 LEU A N 1
ATOM 630 C CA . LEU A 1 82 ? 5.135 -9.968 -15.929 1.00 76.62 82 LEU A CA 1
ATOM 631 C C . LEU A 1 82 ? 4.448 -9.526 -17.230 1.00 76.62 82 LEU A C 1
ATOM 633 O O . LEU A 1 82 ? 3.511 -10.184 -17.676 1.00 76.62 82 LEU A O 1
ATOM 637 N N . TRP A 1 83 ? 4.905 -8.428 -17.830 1.00 76.81 83 TRP A N 1
ATOM 638 C CA . TRP A 1 83 ? 4.298 -7.812 -19.015 1.00 76.81 83 TRP A CA 1
ATOM 639 C C . TRP A 1 83 ? 5.209 -7.861 -20.242 1.00 76.81 83 TRP A C 1
ATOM 641 O O . TRP A 1 83 ? 5.142 -6.991 -21.108 1.00 76.81 83 TRP A O 1
ATOM 651 N N . ASN A 1 84 ? 6.075 -8.877 -20.318 1.00 76.06 84 ASN A N 1
ATOM 652 C CA . ASN A 1 84 ? 6.959 -9.139 -21.458 1.00 76.06 84 ASN A CA 1
ATOM 653 C C . ASN A 1 84 ? 7.738 -7.893 -21.936 1.00 76.06 84 ASN A C 1
ATOM 655 O O . ASN A 1 84 ? 7.822 -7.614 -23.128 1.00 76.06 84 ASN A O 1
ATOM 659 N N . GLY A 1 85 ? 8.279 -7.118 -20.994 1.00 72.69 85 GLY A N 1
ATOM 660 C CA . GLY A 1 85 ? 9.094 -5.924 -21.238 1.00 72.69 85 GLY A CA 1
ATOM 661 C C . GLY A 1 85 ? 8.313 -4.624 -21.458 1.00 72.69 85 GLY A C 1
ATOM 662 O O . GLY A 1 85 ? 8.931 -3.569 -21.551 1.00 72.69 85 GLY A O 1
ATOM 663 N N . SER A 1 86 ? 6.979 -4.659 -21.496 1.00 75.50 86 SER A N 1
ATOM 664 C CA . SER A 1 86 ? 6.142 -3.502 -21.855 1.00 75.50 86 SER A CA 1
ATOM 665 C C . SER A 1 86 ? 5.674 -2.703 -20.633 1.00 75.50 86 SER A C 1
ATOM 667 O O . SER A 1 86 ? 4.479 -2.607 -20.363 1.00 75.50 86 SER A O 1
ATOM 669 N N . VAL A 1 87 ? 6.607 -2.138 -19.860 1.00 82.88 87 VAL A N 1
ATOM 670 C CA . VAL A 1 87 ? 6.246 -1.272 -18.723 1.00 82.88 87 VAL A CA 1
ATOM 671 C C . VAL A 1 87 ? 6.027 0.158 -19.199 1.00 82.88 87 VAL A C 1
ATOM 673 O O . VAL A 1 87 ? 6.946 0.804 -19.696 1.00 82.88 87 VAL A O 1
ATOM 676 N N . ASN A 1 88 ? 4.817 0.677 -18.999 1.00 88.31 88 ASN A N 1
ATOM 677 C CA . ASN A 1 88 ? 4.556 2.105 -19.128 1.00 88.31 88 ASN A CA 1
ATOM 678 C C . ASN A 1 88 ? 5.029 2.823 -17.849 1.00 88.31 88 ASN A C 1
ATOM 680 O O . ASN A 1 88 ? 4.489 2.592 -16.764 1.00 88.31 88 ASN A O 1
ATOM 684 N N . VAL A 1 89 ? 6.034 3.692 -17.987 1.00 89.50 89 VAL A N 1
ATOM 685 C CA . VAL A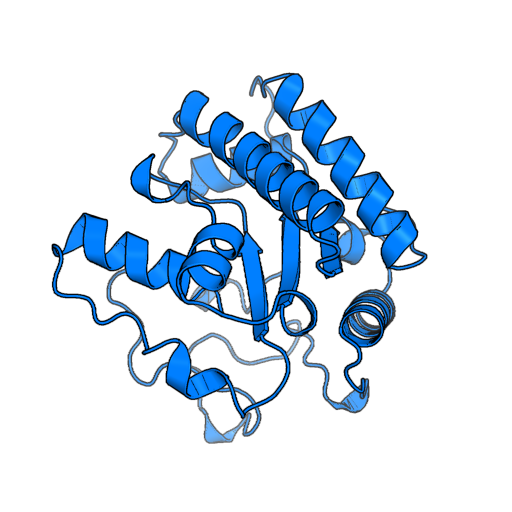 1 89 ? 6.662 4.416 -16.869 1.00 89.50 89 VAL A CA 1
ATOM 686 C C . VAL A 1 89 ? 5.679 5.349 -16.156 1.00 89.50 89 VAL A C 1
ATOM 688 O O . VAL A 1 89 ? 5.721 5.443 -14.932 1.00 89.50 89 VAL A O 1
ATOM 691 N N . GLU A 1 90 ? 4.754 5.984 -16.879 1.00 90.12 90 GLU A N 1
ATOM 692 C CA . GLU A 1 90 ? 3.739 6.862 -16.285 1.00 90.12 90 GLU A CA 1
ATOM 693 C C . GLU A 1 90 ? 2.765 6.068 -15.410 1.00 90.12 90 GLU A C 1
ATOM 695 O O . GLU A 1 90 ? 2.436 6.490 -14.305 1.00 90.12 90 GLU A O 1
ATOM 700 N N . ILE A 1 91 ? 2.353 4.875 -15.855 1.00 89.19 91 ILE A N 1
ATOM 701 C CA . ILE A 1 91 ? 1.495 3.982 -15.058 1.00 89.19 91 ILE A CA 1
ATOM 702 C C . ILE A 1 91 ? 2.258 3.453 -13.838 1.00 89.19 91 ILE A C 1
ATOM 704 O O . ILE A 1 91 ? 1.698 3.365 -12.742 1.00 89.19 91 ILE A O 1
ATOM 708 N N . PHE A 1 92 ? 3.541 3.127 -14.005 1.00 91.56 92 PHE A N 1
ATOM 709 C CA . PHE A 1 92 ? 4.404 2.696 -12.909 1.00 91.56 92 PHE A CA 1
ATOM 710 C C . PHE A 1 92 ? 4.546 3.778 -11.836 1.00 91.56 92 PHE A C 1
ATOM 712 O O . PHE A 1 92 ? 4.285 3.514 -10.662 1.00 91.56 92 PHE A O 1
ATOM 719 N N . GLN A 1 93 ? 4.879 5.007 -12.232 1.00 93.31 93 GLN A N 1
ATOM 720 C CA . GLN A 1 93 ? 4.924 6.154 -11.327 1.00 93.31 93 GLN A CA 1
ATOM 721 C C . GLN A 1 93 ? 3.553 6.410 -10.685 1.00 93.31 93 GLN A C 1
ATOM 723 O O . GLN A 1 93 ? 3.454 6.538 -9.463 1.00 93.31 93 GLN A O 1
ATOM 728 N N . GLY A 1 94 ? 2.491 6.407 -11.494 1.00 92.94 94 GLY A N 1
ATOM 729 C CA . GLY A 1 94 ? 1.117 6.618 -11.049 1.00 92.94 94 GLY A CA 1
ATOM 730 C C . GLY A 1 94 ? 0.672 5.615 -9.986 1.00 92.94 94 GLY A C 1
ATOM 731 O O . GLY A 1 94 ? -0.070 5.981 -9.079 1.00 92.94 94 GLY A O 1
ATOM 732 N N . ALA A 1 95 ? 1.174 4.376 -10.016 1.00 91.94 95 ALA A N 1
ATOM 733 C CA . ALA A 1 95 ? 0.892 3.390 -8.977 1.00 91.94 95 ALA A CA 1
ATOM 734 C C . ALA A 1 95 ? 1.470 3.790 -7.609 1.00 91.94 95 ALA A C 1
ATOM 736 O O . ALA A 1 95 ? 0.777 3.657 -6.601 1.00 91.94 95 ALA A O 1
ATOM 737 N N . TYR A 1 96 ? 2.694 4.321 -7.552 1.00 95.00 96 TYR A N 1
ATOM 738 C CA . TYR A 1 96 ? 3.281 4.799 -6.293 1.00 95.00 96 TYR A CA 1
ATOM 739 C C . TYR A 1 96 ? 2.601 6.076 -5.806 1.00 95.00 96 TYR A C 1
ATOM 741 O O . TYR A 1 96 ? 2.262 6.187 -4.628 1.00 95.00 96 TYR A O 1
ATOM 749 N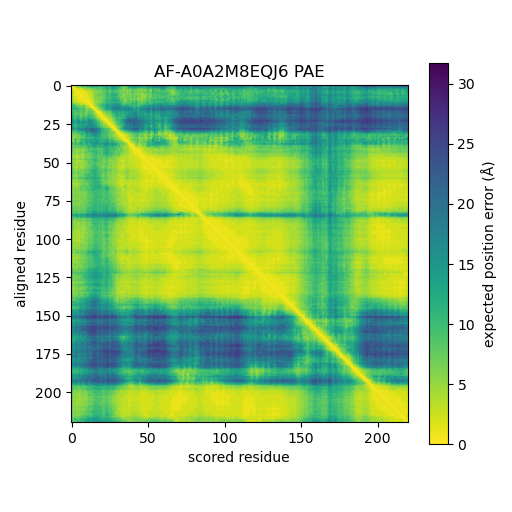 N . GLU A 1 97 ? 2.330 7.016 -6.708 1.00 95.00 97 GLU A N 1
ATOM 750 C CA . GLU A 1 97 ? 1.567 8.219 -6.373 1.00 95.00 97 GLU A CA 1
ATOM 751 C C . GLU A 1 97 ? 0.167 7.888 -5.854 1.00 95.00 97 GLU A C 1
ATOM 753 O O . GLU A 1 97 ? -0.321 8.556 -4.945 1.00 95.00 97 GLU A O 1
ATOM 758 N N . GLN A 1 98 ? -0.483 6.858 -6.400 1.00 93.50 98 GLN A N 1
ATOM 759 C CA . GLN A 1 98 ? -1.785 6.407 -5.923 1.00 93.50 98 GLN A CA 1
ATOM 760 C C . GLN A 1 98 ? -1.692 5.853 -4.497 1.00 93.50 98 GLN A C 1
ATOM 762 O O . GLN A 1 98 ? -2.516 6.213 -3.659 1.00 93.50 98 GLN A O 1
ATOM 767 N N . MET A 1 99 ? -0.670 5.048 -4.185 1.00 93.00 99 MET A N 1
ATOM 768 C CA . MET A 1 99 ? -0.442 4.576 -2.811 1.00 93.00 99 MET A CA 1
ATOM 769 C C . MET A 1 99 ? -0.218 5.741 -1.842 1.00 93.00 99 MET A C 1
ATOM 771 O O . MET A 1 99 ? -0.812 5.767 -0.765 1.00 93.00 99 MET A O 1
ATOM 775 N N . GLN A 1 100 ? 0.564 6.745 -2.251 1.00 95.62 100 GLN A N 1
ATOM 776 C CA . GLN A 1 100 ? 0.773 7.950 -1.451 1.00 95.62 100 GLN A CA 1
ATOM 777 C C . GLN A 1 100 ? -0.533 8.720 -1.220 1.00 95.62 100 GLN A C 1
ATOM 779 O O . GLN A 1 100 ? -0.831 9.079 -0.085 1.00 95.62 100 GLN A O 1
ATOM 784 N N . ARG A 1 101 ? -1.348 8.916 -2.265 1.00 95.69 101 ARG A N 1
ATOM 785 C CA . ARG A 1 101 ? -2.656 9.584 -2.159 1.00 95.69 101 ARG A CA 1
ATOM 786 C C . ARG A 1 101 ? -3.607 8.851 -1.213 1.00 95.69 101 ARG A C 1
ATOM 788 O O . ARG A 1 101 ? -4.275 9.496 -0.406 1.00 95.69 101 ARG A O 1
ATOM 795 N N . ILE A 1 102 ? -3.654 7.518 -1.281 1.00 94.25 102 ILE A N 1
ATOM 796 C CA . ILE A 1 102 ? -4.467 6.698 -0.369 1.00 94.25 102 ILE A CA 1
ATOM 797 C C . ILE A 1 102 ? -3.975 6.867 1.072 1.00 94.25 102 ILE A C 1
ATOM 799 O O . ILE A 1 102 ? -4.795 7.064 1.971 1.00 94.25 102 ILE A O 1
ATOM 803 N N . TRP A 1 103 ? -2.659 6.827 1.304 1.00 95.88 103 TRP A N 1
ATOM 804 C CA . TRP A 1 103 ? -2.097 7.032 2.638 1.00 95.88 103 TRP A CA 1
ATOM 805 C C . TRP A 1 103 ? -2.435 8.420 3.193 1.00 95.88 103 TRP A C 1
ATOM 807 O O . TRP A 1 103 ? -2.942 8.527 4.312 1.00 95.88 103 TRP A O 1
ATOM 817 N N . ASP A 1 104 ? -2.235 9.475 2.402 1.00 96.56 104 ASP A N 1
ATOM 818 C CA . ASP A 1 104 ? -2.523 10.851 2.810 1.00 96.56 104 ASP A CA 1
ATOM 819 C C . ASP A 1 104 ? -4.010 11.040 3.141 1.00 96.56 104 ASP A C 1
ATOM 821 O O . ASP A 1 104 ? -4.342 11.639 4.169 1.00 96.56 104 ASP A O 1
ATOM 825 N N . ARG A 1 105 ? -4.916 10.449 2.346 1.00 95.12 105 ARG A N 1
ATOM 826 C CA . ARG A 1 105 ? -6.351 10.421 2.665 1.00 95.12 105 ARG A CA 1
ATOM 827 C C . ARG A 1 105 ? -6.618 9.715 3.985 1.00 95.12 105 ARG A C 1
ATOM 829 O O . ARG A 1 105 ? -7.372 10.238 4.802 1.00 95.12 105 ARG A O 1
ATOM 836 N N . CYS A 1 106 ? -6.039 8.533 4.190 1.00 95.56 106 CYS A N 1
ATOM 837 C CA . CYS A 1 106 ? -6.265 7.779 5.418 1.00 95.56 106 CYS A CA 1
ATOM 838 C C . CYS A 1 106 ? -5.821 8.584 6.638 1.00 95.56 106 CYS A C 1
ATOM 840 O O . CYS A 1 106 ? -6.572 8.704 7.602 1.00 95.56 106 CYS A O 1
ATOM 842 N N . LYS A 1 107 ? -4.649 9.222 6.554 1.00 94.94 107 LYS A N 1
ATOM 843 C CA . LYS A 1 107 ? -4.128 10.093 7.607 1.00 94.94 107 LYS A CA 1
ATOM 844 C C . LYS A 1 107 ? -5.055 11.280 7.877 1.00 94.94 107 LYS A C 1
ATOM 846 O O . LYS A 1 107 ? -5.354 11.554 9.035 1.00 94.94 107 LYS A O 1
ATOM 851 N N . ALA A 1 108 ? -5.539 11.952 6.832 1.00 95.38 108 ALA A N 1
ATOM 852 C CA . ALA A 1 108 ? -6.464 13.078 6.964 1.00 95.38 108 ALA A CA 1
ATOM 853 C C . ALA A 1 108 ? -7.834 12.670 7.539 1.00 95.38 108 ALA A C 1
ATOM 855 O O . ALA A 1 108 ? -8.451 13.444 8.263 1.00 95.38 108 ALA A O 1
ATOM 856 N N . GLY A 1 109 ? -8.301 11.457 7.230 1.00 93.75 109 GLY A N 1
ATOM 857 C CA . GLY A 1 109 ? -9.588 10.920 7.679 1.00 93.75 109 GLY A CA 1
ATOM 858 C C . GLY A 1 109 ? -9.545 10.127 8.988 1.00 93.75 109 GLY A C 1
ATOM 859 O O . GLY A 1 109 ? -10.566 9.562 9.367 1.00 93.75 109 GLY A O 1
ATOM 860 N N . GLY A 1 110 ? -8.388 10.025 9.655 1.00 94.62 110 GLY A N 1
ATOM 861 C CA . GLY A 1 110 ? -8.232 9.205 10.865 1.00 94.62 110 GLY A CA 1
ATOM 862 C C . GLY A 1 110 ? -8.381 7.692 10.631 1.00 94.62 110 GLY A C 1
ATOM 863 O O . GLY A 1 110 ? -8.650 6.948 11.571 1.00 94.62 110 GLY A O 1
ATOM 864 N N . ILE A 1 111 ? -8.213 7.229 9.391 1.00 94.50 111 ILE A N 1
ATOM 865 C CA . ILE A 1 111 ? -8.312 5.819 8.995 1.00 94.50 111 ILE A CA 1
ATOM 866 C C . ILE A 1 111 ? -6.962 5.142 9.225 1.00 94.50 111 ILE A C 1
ATOM 868 O O . ILE A 1 111 ? -5.908 5.666 8.855 1.00 94.50 111 ILE A O 1
ATOM 872 N N . ARG A 1 112 ? -6.981 3.942 9.811 1.00 94.25 112 ARG A N 1
ATOM 873 C CA . ARG A 1 112 ? -5.757 3.182 10.084 1.00 94.25 112 ARG A CA 1
ATOM 874 C C . ARG A 1 112 ? -5.144 2.688 8.774 1.00 94.25 112 ARG A C 1
ATOM 876 O O . ARG A 1 112 ? -5.792 1.967 8.019 1.00 94.25 112 ARG A O 1
ATOM 883 N N . TYR A 1 113 ? -3.882 3.037 8.536 1.00 95.50 113 TYR A N 1
ATOM 884 C CA . TYR A 1 113 ? -3.139 2.662 7.334 1.00 95.50 113 TYR A CA 1
ATOM 885 C C . TYR A 1 113 ? -1.770 2.088 7.703 1.00 95.50 113 TYR A C 1
ATOM 887 O O . TYR A 1 113 ? -0.984 2.758 8.371 1.00 95.50 113 TYR A O 1
ATOM 895 N N . LEU A 1 114 ? -1.488 0.863 7.262 1.00 96.44 114 LEU A N 1
ATOM 896 C CA . LEU A 1 114 ? -0.177 0.226 7.348 1.00 96.44 114 LEU A CA 1
ATOM 897 C C . LEU A 1 114 ? 0.550 0.384 6.001 1.00 96.44 114 LEU A C 1
ATOM 899 O O . LEU A 1 114 ? 0.159 -0.289 5.041 1.00 96.44 114 LEU A O 1
ATOM 903 N N . PRO A 1 115 ? 1.604 1.215 5.907 1.00 96.19 115 PRO A N 1
ATOM 904 C CA . PRO A 1 115 ? 2.413 1.381 4.695 1.00 96.19 115 PRO A CA 1
ATOM 905 C C . PRO A 1 115 ? 3.398 0.212 4.502 1.00 96.19 115 PRO A C 1
ATOM 907 O O . PRO A 1 115 ? 4.600 0.416 4.428 1.00 96.19 115 PRO A O 1
ATOM 910 N N . TYR A 1 116 ? 2.912 -1.029 4.458 1.00 95.69 116 TYR A N 1
ATOM 911 C CA . TYR A 1 116 ? 3.750 -2.230 4.451 1.00 95.69 116 TYR A CA 1
ATOM 912 C C . TYR A 1 116 ? 4.785 -2.253 3.308 1.00 95.69 116 TYR A C 1
ATOM 914 O O . TYR A 1 116 ? 4.420 -2.371 2.136 1.00 95.69 116 TYR A O 1
ATOM 922 N N . ALA A 1 117 ? 6.076 -2.226 3.646 1.00 94.94 117 ALA A N 1
ATOM 923 C CA . ALA A 1 117 ? 7.168 -2.454 2.703 1.00 94.94 117 ALA A CA 1
ATOM 924 C C . ALA A 1 117 ? 7.545 -3.941 2.668 1.00 94.94 117 ALA A C 1
ATOM 926 O O . ALA A 1 117 ? 7.810 -4.567 3.696 1.00 94.94 117 ALA A O 1
ATOM 927 N N . SER A 1 118 ? 7.566 -4.517 1.465 1.00 90.94 118 SER A N 1
ATOM 928 C CA . SER A 1 118 ? 7.795 -5.954 1.257 1.00 90.94 118 SER A CA 1
ATOM 929 C C . SER A 1 118 ? 9.165 -6.419 1.755 1.00 90.94 118 SER A C 1
ATOM 931 O O . SER A 1 118 ? 9.339 -7.586 2.091 1.00 90.94 118 SER A O 1
ATOM 933 N N . GLU A 1 119 ? 10.130 -5.513 1.835 1.00 92.62 119 GLU A N 1
ATOM 934 C CA . GLU A 1 119 ? 11.483 -5.735 2.330 1.00 92.62 119 GLU A CA 1
ATOM 935 C C . GLU A 1 119 ? 11.508 -6.101 3.824 1.00 92.62 119 GLU A C 1
ATOM 937 O O . GLU A 1 119 ? 12.472 -6.719 4.271 1.00 92.62 119 GLU A O 1
ATOM 942 N N . ALA A 1 120 ? 10.435 -5.839 4.582 1.00 93.31 120 ALA A N 1
ATOM 943 C CA . ALA A 1 120 ? 10.330 -6.253 5.980 1.00 93.31 120 ALA A CA 1
ATOM 944 C C . ALA A 1 120 ? 10.554 -7.761 6.163 1.00 93.31 120 ALA A C 1
ATOM 946 O O . ALA A 1 120 ? 11.287 -8.168 7.061 1.00 93.31 120 ALA A O 1
ATOM 947 N N . ILE A 1 121 ? 9.991 -8.594 5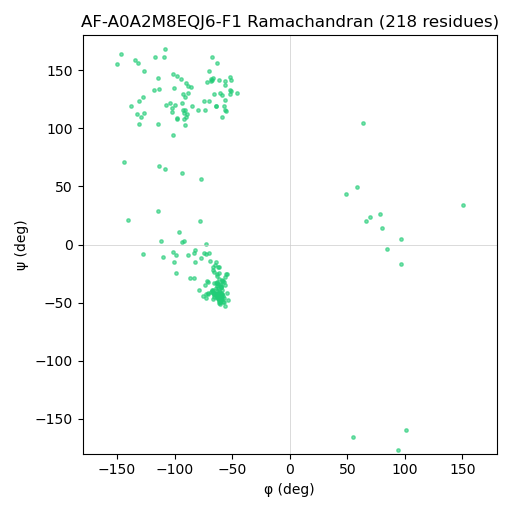.279 1.00 89.50 121 ILE A N 1
ATOM 948 C CA . ILE A 1 121 ? 10.148 -10.058 5.339 1.00 89.50 121 ILE A CA 1
ATOM 949 C C . ILE A 1 121 ? 11.512 -10.543 4.829 1.00 89.50 121 ILE A C 1
ATOM 951 O O . ILE A 1 121 ? 11.852 -11.709 4.993 1.00 89.50 121 ILE A O 1
ATOM 955 N N . ARG A 1 122 ? 12.291 -9.669 4.178 1.00 86.06 122 ARG A N 1
ATOM 956 C CA . ARG A 1 122 ? 13.629 -9.998 3.669 1.00 86.06 122 ARG A CA 1
ATOM 957 C C . ARG A 1 122 ? 14.672 -9.971 4.782 1.00 86.06 122 ARG A C 1
ATOM 959 O O . ARG A 1 122 ? 15.596 -10.776 4.751 1.00 86.06 122 ARG A O 1
ATOM 966 N N . VAL A 1 123 ? 14.569 -9.008 5.696 1.00 89.44 123 VAL A N 1
ATOM 967 C CA . VAL A 1 123 ? 15.607 -8.734 6.708 1.00 89.44 123 VAL A CA 1
ATOM 968 C C . VAL A 1 123 ? 15.197 -9.110 8.128 1.00 89.44 123 VAL A C 1
ATOM 970 O O . VAL A 1 123 ? 16.051 -9.136 9.010 1.00 89.44 123 VAL A O 1
ATOM 973 N N . ASN A 1 124 ? 13.921 -9.427 8.352 1.00 91.50 124 ASN A N 1
ATOM 974 C CA . ASN A 1 124 ? 13.409 -9.877 9.641 1.00 91.50 124 ASN A CA 1
ATOM 975 C C . ASN A 1 124 ? 12.859 -11.298 9.541 1.00 91.50 124 ASN A C 1
ATOM 977 O O . ASN A 1 124 ? 12.499 -11.776 8.464 1.00 91.50 124 ASN A O 1
ATOM 981 N N . ASP A 1 125 ? 12.737 -11.940 10.698 1.00 89.69 125 ASP A N 1
ATOM 982 C CA . ASP A 1 125 ? 12.040 -13.210 10.831 1.00 89.69 125 ASP A CA 1
ATOM 983 C C . ASP A 1 125 ? 10.561 -13.087 10.372 1.00 89.69 125 ASP A C 1
ATOM 985 O O . ASP A 1 125 ? 9.846 -12.184 10.828 1.00 89.69 125 ASP A O 1
ATOM 989 N N . PRO A 1 126 ? 10.068 -13.964 9.471 1.00 86.06 126 PRO A N 1
ATOM 990 C CA . PRO A 1 126 ? 8.700 -13.889 8.959 1.00 86.06 126 PRO A CA 1
ATOM 991 C C . PRO A 1 126 ? 7.608 -13.983 10.031 1.00 86.06 126 PRO A C 1
ATOM 993 O O . PRO A 1 126 ? 6.547 -13.373 9.858 1.00 86.06 126 PRO A O 1
ATOM 996 N N . VAL A 1 127 ? 7.847 -14.717 11.127 1.00 87.62 127 VAL A N 1
ATOM 997 C CA . VAL A 1 127 ? 6.904 -14.823 12.255 1.00 87.62 127 VAL A CA 1
ATOM 998 C C . VAL A 1 127 ? 6.792 -13.464 12.938 1.00 87.62 127 VAL A C 1
ATOM 1000 O O . VAL A 1 127 ? 5.679 -12.975 13.129 1.00 87.62 127 VAL A O 1
ATOM 1003 N N . ALA A 1 128 ? 7.918 -12.801 13.217 1.00 91.44 128 ALA A N 1
ATOM 1004 C CA . ALA A 1 128 ? 7.936 -11.458 13.797 1.00 91.44 128 ALA A CA 1
ATOM 1005 C C . ALA A 1 128 ? 7.225 -10.419 12.909 1.00 91.44 128 ALA A C 1
ATOM 1007 O O . ALA A 1 128 ? 6.421 -9.623 13.402 1.00 91.44 128 ALA A O 1
ATOM 1008 N N . VAL A 1 129 ? 7.456 -10.456 11.590 1.00 92.69 129 VAL A N 1
ATOM 1009 C CA . VAL A 1 129 ? 6.774 -9.570 10.628 1.00 92.69 129 VAL A CA 1
ATOM 1010 C C . VAL A 1 129 ? 5.266 -9.787 10.666 1.00 92.69 129 VAL A C 1
ATOM 1012 O O . VAL A 1 129 ? 4.503 -8.826 10.790 1.00 92.69 129 VAL A O 1
ATOM 1015 N N . LEU A 1 130 ? 4.816 -11.042 10.586 1.00 89.75 130 LEU A N 1
ATOM 1016 C CA . LEU A 1 130 ? 3.391 -11.356 10.580 1.00 89.75 130 LEU A CA 1
ATOM 1017 C C . LEU A 1 130 ? 2.730 -11.020 11.920 1.00 89.75 130 LEU A C 1
ATOM 1019 O O . LEU A 1 130 ? 1.629 -10.475 11.928 1.00 89.75 130 LEU A O 1
ATOM 1023 N N . GLN A 1 131 ? 3.410 -11.267 13.040 1.00 90.75 131 GLN A N 1
ATOM 1024 C CA . GLN A 1 131 ? 2.945 -10.867 14.365 1.00 90.75 131 GLN A CA 1
ATOM 1025 C C . GLN A 1 131 ? 2.760 -9.346 14.457 1.00 90.75 131 GLN A C 1
ATOM 1027 O O . GLN A 1 131 ? 1.735 -8.885 14.963 1.00 90.75 131 GLN A O 1
ATOM 1032 N N . GLY A 1 132 ? 3.706 -8.562 13.927 1.00 93.81 132 GLY A N 1
ATOM 1033 C CA . GLY A 1 132 ? 3.598 -7.105 13.844 1.00 93.81 132 GLY A CA 1
ATOM 1034 C C . GLY A 1 132 ? 2.392 -6.656 13.017 1.00 93.81 132 GLY A C 1
ATOM 1035 O O . GLY A 1 132 ? 1.611 -5.818 13.471 1.00 93.81 132 GLY A O 1
ATOM 1036 N N . VAL A 1 133 ? 2.188 -7.263 11.842 1.00 93.00 133 VAL A N 1
ATOM 1037 C CA . VAL A 1 133 ? 1.029 -6.984 10.979 1.00 93.00 133 VAL A CA 1
ATOM 1038 C C . VAL A 1 133 ? -0.278 -7.328 11.696 1.00 93.00 133 VAL A C 1
ATOM 1040 O O . VAL A 1 133 ? -1.176 -6.495 11.741 1.00 93.00 133 VAL A O 1
ATOM 1043 N N . MET A 1 134 ? -0.396 -8.510 12.305 1.00 90.88 134 MET A N 1
ATOM 1044 C CA . MET A 1 134 ? -1.614 -8.917 13.020 1.00 90.88 134 MET A CA 1
ATOM 1045 C C . MET A 1 134 ? -1.919 -7.993 14.200 1.00 90.88 134 MET A C 1
ATOM 1047 O O . MET A 1 134 ? -3.056 -7.550 14.352 1.00 90.88 134 MET A O 1
ATOM 1051 N N . ARG A 1 135 ? -0.896 -7.615 14.977 1.00 92.31 135 ARG A N 1
ATOM 1052 C CA . ARG A 1 135 ? -1.017 -6.628 16.057 1.00 92.31 135 ARG A CA 1
ATOM 1053 C C . ARG A 1 135 ? -1.498 -5.278 15.531 1.00 92.31 135 ARG A C 1
ATOM 1055 O O . ARG A 1 135 ? -2.416 -4.702 16.110 1.00 92.31 135 ARG A O 1
ATOM 1062 N N . PHE A 1 136 ? -0.936 -4.792 14.420 1.00 92.62 136 PHE A N 1
ATOM 1063 C CA . PHE A 1 136 ? -1.429 -3.579 13.769 1.00 92.62 136 PHE A CA 1
ATOM 1064 C C . PHE A 1 136 ? -2.901 -3.740 13.373 1.00 92.62 136 PHE A C 1
ATOM 1066 O O . PHE A 1 136 ? -3.708 -2.857 13.624 1.00 92.62 136 PHE A O 1
ATOM 1073 N N . LEU A 1 137 ? -3.300 -4.881 12.826 1.00 87.38 137 LEU A N 1
ATOM 1074 C CA . LEU A 1 137 ? -4.686 -5.125 12.430 1.00 87.38 137 LEU A CA 1
ATOM 1075 C C . LEU A 1 137 ? -5.649 -5.347 13.609 1.00 87.38 137 LEU A C 1
ATOM 1077 O O . LEU A 1 137 ? -6.856 -5.377 13.393 1.00 87.38 137 LEU A O 1
ATOM 1081 N N . GLY A 1 138 ? -5.151 -5.469 14.844 1.00 86.94 138 GLY A N 1
ATOM 1082 C CA . GLY A 1 138 ? -5.969 -5.835 16.004 1.00 86.94 138 GLY A CA 1
ATOM 1083 C C . GLY A 1 138 ? -6.453 -7.288 15.958 1.00 86.94 138 GLY A C 1
ATOM 1084 O O . GLY A 1 138 ? -7.477 -7.614 16.552 1.00 86.94 138 GLY A O 1
ATOM 1085 N N . LEU A 1 139 ? -5.742 -8.153 15.231 1.00 84.88 139 LEU A N 1
ATOM 1086 C CA . LEU A 1 139 ? -6.060 -9.567 15.067 1.00 84.88 139 LEU A CA 1
ATOM 1087 C C . LEU A 1 139 ? -5.169 -10.426 15.965 1.00 84.88 139 LEU A C 1
ATOM 1089 O O . LEU A 1 139 ? -3.999 -10.115 16.200 1.00 84.88 139 LEU A O 1
ATOM 1093 N N . SER A 1 140 ? -5.717 -11.540 16.446 1.00 83.88 140 SER A N 1
ATOM 1094 C CA . SER A 1 140 ? -4.938 -12.549 17.161 1.00 83.88 140 SER A CA 1
ATOM 1095 C C . SER A 1 140 ? -3.961 -13.248 16.215 1.00 83.88 140 SER A C 1
ATOM 1097 O O . SER A 1 140 ? -4.285 -13.536 15.064 1.00 83.88 140 SER A O 1
ATOM 1099 N N . PHE A 1 141 ? -2.770 -13.553 16.724 1.00 83.56 141 PHE A N 1
ATOM 1100 C CA . PHE A 1 141 ? -1.730 -14.267 15.995 1.00 83.56 141 PHE A CA 1
ATOM 1101 C C . PHE A 1 141 ? -1.409 -15.592 16.690 1.00 83.56 141 PHE A C 1
ATOM 1103 O O . PHE A 1 141 ? -1.222 -15.619 17.905 1.00 83.56 141 PHE A O 1
ATOM 1110 N N . GLN A 1 142 ? -1.340 -16.673 15.912 1.00 82.69 142 GLN A N 1
ATOM 1111 C CA . GLN A 1 142 ? -0.907 -17.998 16.359 1.00 82.69 142 GLN A CA 1
ATOM 1112 C C . GLN A 1 142 ? 0.203 -18.474 15.426 1.00 82.69 142 GLN A C 1
ATOM 1114 O O . GLN A 1 142 ? -0.043 -18.706 14.240 1.00 82.69 142 GLN A O 1
ATOM 1119 N N . ALA A 1 143 ? 1.424 -18.589 15.947 1.00 79.25 143 ALA A N 1
ATOM 1120 C CA . ALA A 1 143 ? 2.591 -18.957 15.148 1.00 79.25 143 ALA A CA 1
ATOM 1121 C C . ALA A 1 143 ? 2.447 -20.370 14.558 1.00 79.25 143 ALA A C 1
ATOM 1123 O O . ALA A 1 143 ? 2.855 -20.620 13.429 1.00 79.25 143 ALA A O 1
ATOM 1124 N N . GLU A 1 144 ? 1.781 -21.272 15.278 1.00 76.38 144 GLU A N 1
ATOM 1125 C CA . GLU A 1 144 ? 1.538 -22.662 14.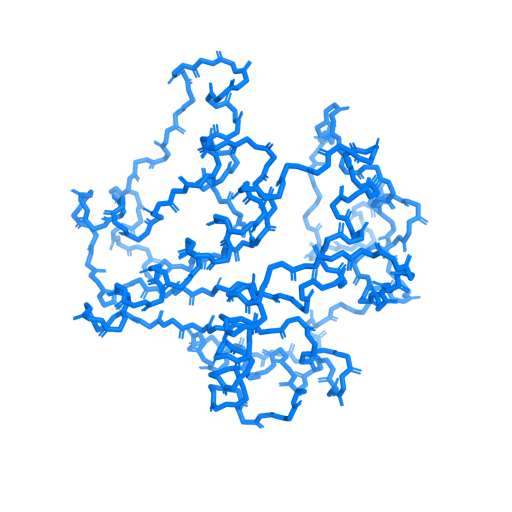884 1.00 76.38 144 GLU A CA 1
ATOM 1126 C C . GLU A 1 144 ? 0.605 -22.776 13.668 1.00 76.38 144 GLU A C 1
ATOM 1128 O O . GLU A 1 144 ? 0.628 -23.777 12.952 1.00 76.38 144 GLU A O 1
ATOM 1133 N N . ALA A 1 145 ? -0.207 -21.745 13.410 1.00 70.31 145 ALA A N 1
ATOM 1134 C CA . ALA A 1 145 ? -1.087 -21.675 12.247 1.00 70.31 145 ALA A CA 1
ATOM 1135 C C . ALA A 1 145 ? -0.366 -21.178 10.979 1.00 70.31 145 ALA A C 1
ATOM 1137 O O . ALA A 1 145 ? -0.959 -21.196 9.896 1.00 70.31 145 ALA A O 1
ATOM 1138 N N . MET A 1 146 ? 0.893 -20.733 11.079 1.00 71.88 146 MET A N 1
ATOM 1139 C CA . MET A 1 146 ? 1.644 -20.267 9.916 1.00 71.88 146 MET A CA 1
ATOM 1140 C C . MET A 1 146 ? 1.978 -21.408 8.954 1.00 71.88 146 MET A C 1
ATOM 1142 O O . MET A 1 146 ? 2.354 -22.518 9.338 1.00 71.88 146 MET A O 1
ATOM 1146 N N . CYS A 1 147 ? 1.888 -21.105 7.660 1.00 62.88 147 CYS A N 1
ATOM 1147 C CA . CYS A 1 147 ? 2.444 -21.942 6.610 1.00 62.88 147 CYS A CA 1
ATOM 1148 C C . CYS A 1 147 ? 3.737 -21.313 6.077 1.00 62.88 147 CYS A C 1
ATOM 1150 O O . CYS A 1 147 ? 3.729 -20.191 5.572 1.00 62.88 147 CYS A O 1
ATOM 1152 N N . ASP A 1 148 ? 4.835 -22.055 6.164 1.00 64.12 148 ASP A N 1
ATOM 1153 C CA . ASP A 1 148 ? 6.042 -21.787 5.386 1.00 64.12 148 ASP A CA 1
ATOM 1154 C C . ASP A 1 148 ? 5.940 -22.525 4.048 1.00 64.12 148 ASP A C 1
ATOM 1156 O O . ASP A 1 148 ? 5.623 -23.711 4.024 1.00 64.12 148 ASP A O 1
ATOM 1160 N N . TRP A 1 149 ? 6.190 -21.830 2.940 1.00 60.56 149 TRP A N 1
ATOM 1161 C CA . TRP A 1 149 ? 6.091 -22.376 1.588 1.00 60.56 149 TRP A CA 1
ATOM 1162 C C . TRP A 1 149 ? 7.241 -23.323 1.218 1.00 60.56 149 TRP A C 1
ATOM 1164 O O . TRP A 1 149 ? 7.152 -23.990 0.190 1.00 60.56 149 TRP A O 1
ATOM 1174 N N . ASP A 1 150 ? 8.277 -23.445 2.053 1.00 59.75 150 ASP A N 1
ATOM 1175 C CA . ASP A 1 150 ? 9.458 -24.270 1.772 1.00 59.75 150 ASP A CA 1
ATOM 1176 C C . ASP A 1 150 ? 9.202 -25.790 1.777 1.00 59.75 150 ASP A C 1
ATOM 1178 O O . ASP A 1 150 ? 10.004 -26.544 1.225 1.00 59.75 150 ASP A O 1
ATOM 1182 N N . GLY A 1 151 ? 8.059 -26.245 2.305 1.00 57.69 151 GLY A N 1
ATOM 1183 C CA . GLY A 1 151 ? 7.648 -27.660 2.304 1.00 57.69 151 GLY A CA 1
ATOM 1184 C C . GLY A 1 151 ? 6.158 -27.893 2.034 1.00 57.69 151 GLY A C 1
ATOM 1185 O O . GLY A 1 151 ? 5.613 -28.920 2.439 1.00 57.69 151 GLY A O 1
ATOM 1186 N N . ARG A 1 152 ? 5.473 -26.919 1.425 1.00 60.50 152 ARG A N 1
ATOM 1187 C CA . ARG A 1 152 ? 4.008 -26.893 1.265 1.00 60.50 152 ARG A CA 1
ATOM 1188 C C . ARG A 1 152 ? 3.588 -27.116 -0.191 1.00 60.50 152 ARG A C 1
ATOM 1190 O O . ARG A 1 152 ? 4.395 -26.943 -1.101 1.00 60.50 152 ARG A O 1
ATOM 1197 N N . PRO A 1 153 ? 2.321 -27.496 -0.405 1.00 55.22 153 PRO A N 1
ATOM 1198 C CA . PRO A 1 153 ? 1.777 -27.861 -1.699 1.00 55.22 153 PRO A CA 1
ATOM 1199 C C . PRO A 1 153 ? 1.947 -26.757 -2.733 1.00 55.22 153 PRO A C 1
ATOM 1201 O O . PRO A 1 153 ? 1.707 -25.576 -2.458 1.00 55.22 153 PRO A O 1
ATOM 1204 N N . LEU A 1 154 ? 2.263 -27.163 -3.954 1.00 60.94 154 LEU A N 1
ATOM 1205 C CA . LEU A 1 154 ? 2.096 -26.318 -5.118 1.00 60.94 154 LEU A CA 1
ATOM 1206 C C . LEU A 1 154 ? 0.610 -26.002 -5.309 1.00 60.94 154 LEU A C 1
ATOM 1208 O O . LEU A 1 154 ? -0.296 -26.707 -4.855 1.00 60.94 154 LEU A O 1
ATOM 1212 N N . PHE A 1 155 ? 0.345 -24.894 -5.997 1.00 54.25 155 PHE A N 1
ATOM 1213 C CA . PHE A 1 155 ? -1.018 -24.536 -6.357 1.00 54.25 155 PHE A CA 1
ATOM 1214 C C . PHE A 1 155 ? -1.671 -25.692 -7.145 1.00 54.25 155 PHE A C 1
ATOM 1216 O O . PHE A 1 155 ? -1.146 -26.083 -8.188 1.00 54.25 155 PHE A O 1
ATOM 1223 N N . ALA A 1 156 ? -2.826 -26.176 -6.663 1.00 54.78 156 ALA A N 1
ATOM 1224 C CA . ALA A 1 156 ? -3.578 -27.346 -7.152 1.00 54.78 156 ALA A CA 1
ATOM 1225 C C . ALA A 1 156 ? -3.094 -28.745 -6.703 1.00 54.78 156 ALA A C 1
ATOM 1227 O O . ALA A 1 156 ? -3.571 -29.742 -7.250 1.00 54.78 156 ALA A O 1
ATOM 1228 N N . ASP A 1 157 ? -2.228 -28.846 -5.695 1.00 60.59 157 ASP A N 1
ATOM 1229 C CA . ASP A 1 157 ? -2.007 -30.125 -5.003 1.00 60.59 157 ASP A CA 1
ATOM 1230 C C . ASP A 1 157 ? -3.259 -30.560 -4.213 1.00 60.59 157 ASP A C 1
ATOM 1232 O O . ASP A 1 157 ? -4.153 -29.755 -3.929 1.00 60.59 157 ASP A O 1
ATOM 1236 N N . ASP A 1 158 ? -3.339 -31.850 -3.865 1.00 60.53 158 ASP A N 1
ATOM 1237 C CA . ASP A 1 158 ? -4.530 -32.454 -3.254 1.00 60.53 158 ASP A CA 1
ATOM 1238 C C . ASP A 1 158 ? -4.960 -31.718 -1.968 1.00 60.53 158 ASP A C 1
ATOM 1240 O O . ASP A 1 158 ? -4.267 -31.732 -0.944 1.00 60.53 158 ASP A O 1
ATOM 1244 N N . LYS A 1 159 ? -6.155 -31.107 -2.020 1.00 57.22 159 LYS A N 1
ATOM 1245 C CA . LYS A 1 159 ? -6.786 -30.351 -0.924 1.00 57.22 159 LYS A CA 1
ATOM 1246 C C . LYS A 1 159 ? -6.902 -31.171 0.367 1.00 57.22 159 LYS A C 1
ATOM 1248 O O . LYS A 1 159 ? -6.931 -30.593 1.451 1.00 57.22 159 LYS A O 1
ATOM 1253 N N . LYS A 1 160 ? -6.941 -32.507 0.276 1.00 58.16 160 LYS A N 1
ATOM 1254 C CA . LYS A 1 160 ? -7.037 -33.404 1.441 1.00 58.16 160 LYS A CA 1
ATOM 1255 C C . LYS A 1 160 ? -5.811 -33.363 2.350 1.00 58.16 160 LYS A C 1
ATOM 1257 O O . LYS A 1 160 ? -5.932 -33.687 3.527 1.00 58.16 160 LYS A O 1
ATOM 1262 N N . LEU A 1 161 ? -4.651 -32.962 1.831 1.00 55.81 161 LEU A N 1
ATOM 1263 C CA . LEU A 1 161 ? -3.414 -32.890 2.609 1.00 55.81 161 LEU A CA 1
ATOM 1264 C C . LEU A 1 161 ? -3.306 -31.591 3.431 1.00 55.81 161 LEU A C 1
ATOM 1266 O O . LEU A 1 161 ? -2.484 -31.518 4.341 1.00 55.81 161 LEU A O 1
ATOM 1270 N N . TRP A 1 162 ? -4.131 -30.572 3.142 1.00 57.97 162 TRP A N 1
ATOM 1271 C CA . TRP A 1 162 ? -3.960 -29.215 3.682 1.00 57.97 162 TRP A CA 1
ATOM 1272 C C . TRP A 1 162 ? -5.304 -28.527 3.974 1.00 57.97 162 TRP A C 1
ATOM 1274 O O . TRP A 1 162 ? -5.672 -27.573 3.288 1.00 57.97 162 TRP A O 1
ATOM 1284 N N . PRO A 1 163 ? -6.035 -28.964 5.018 1.00 56.53 163 PRO A N 1
ATOM 1285 C CA . PRO A 1 163 ? -7.420 -28.546 5.276 1.00 56.53 163 PRO A CA 1
ATOM 1286 C C . PRO A 1 163 ? -7.598 -27.043 5.537 1.00 56.53 163 PRO A C 1
ATOM 1288 O O . PRO A 1 163 ? -8.697 -26.522 5.376 1.00 56.53 163 PRO A O 1
ATOM 1291 N N . ASN A 1 164 ? -6.523 -26.336 5.896 1.00 55.03 164 ASN A N 1
ATOM 1292 C CA . ASN A 1 164 ? -6.544 -24.899 6.181 1.00 55.03 164 ASN A CA 1
ATOM 1293 C C . ASN A 1 164 ? -6.195 -24.030 4.954 1.00 55.03 164 ASN A C 1
ATOM 1295 O O . ASN A 1 164 ? -6.105 -22.809 5.073 1.00 55.03 164 ASN A O 1
ATOM 1299 N N . MET A 1 165 ? -5.955 -24.633 3.782 1.00 53.44 165 MET A N 1
ATOM 1300 C CA . MET A 1 165 ? -5.640 -23.918 2.544 1.00 53.44 165 MET A CA 1
ATOM 1301 C C . MET A 1 165 ? -6.817 -23.968 1.568 1.00 53.44 165 MET A C 1
ATOM 1303 O O . MET A 1 165 ? -7.217 -25.029 1.094 1.00 53.44 165 MET A O 1
ATOM 1307 N N . HIS A 1 166 ? -7.340 -22.797 1.208 1.00 54.88 166 HIS A N 1
ATOM 1308 C CA . HIS A 1 166 ? -8.387 -22.669 0.197 1.00 54.88 166 HIS A CA 1
ATOM 1309 C C . HIS A 1 166 ? -7.783 -22.289 -1.158 1.00 54.88 166 HIS A C 1
ATOM 1311 O O . HIS A 1 166 ? -7.353 -21.154 -1.367 1.00 54.88 166 HIS A O 1
ATOM 1317 N N . PHE A 1 167 ? -7.777 -23.238 -2.096 1.00 53.56 167 PHE A N 1
ATOM 1318 C CA . PHE A 1 167 ? -7.481 -22.985 -3.508 1.00 53.56 167 PHE A CA 1
ATOM 1319 C C . PHE A 1 167 ? -8.779 -22.846 -4.310 1.00 53.56 167 PHE A C 1
ATOM 1321 O O . PHE A 1 167 ? -9.748 -23.560 -4.035 1.00 53.56 167 PHE A O 1
ATOM 1328 N N . TYR A 1 168 ? -8.779 -21.977 -5.328 1.00 47.28 168 TYR A N 1
ATOM 1329 C CA . TYR A 1 168 ? -9.871 -21.889 -6.302 1.00 47.28 168 TYR A CA 1
ATOM 1330 C C . TYR A 1 168 ? -10.179 -23.277 -6.883 1.00 47.28 168 TYR A C 1
ATOM 1332 O O . TYR A 1 168 ? -9.258 -23.994 -7.269 1.00 47.28 168 TYR A O 1
ATOM 1340 N N . ASP A 1 169 ? -11.459 -23.655 -6.953 1.00 48.12 169 ASP A N 1
ATOM 1341 C CA . ASP A 1 169 ? -11.882 -24.942 -7.535 1.00 48.12 169 ASP A CA 1
ATOM 1342 C C . ASP A 1 169 ? -11.536 -25.050 -9.024 1.00 48.12 169 ASP A C 1
ATOM 1344 O O . ASP A 1 169 ? -11.330 -26.138 -9.554 1.00 48.12 169 ASP A O 1
ATOM 1348 N N . THR A 1 170 ? -11.425 -23.912 -9.707 1.00 47.97 170 THR A N 1
ATOM 1349 C CA . THR A 1 170 ? -10.923 -23.811 -11.076 1.00 47.97 170 THR A CA 1
ATOM 1350 C C . THR A 1 170 ? -10.004 -22.592 -11.162 1.00 47.97 170 THR A C 1
ATOM 1352 O O . THR A 1 170 ? -10.459 -21.479 -10.884 1.00 47.97 170 THR A O 1
ATOM 1355 N N . PRO A 1 171 ? -8.709 -22.750 -11.496 1.00 49.19 171 PRO A N 1
ATOM 1356 C CA . PRO A 1 171 ? -7.832 -21.604 -11.690 1.00 49.19 171 PRO A CA 1
ATOM 1357 C C . PRO A 1 171 ? -8.337 -20.720 -12.843 1.00 49.19 171 PRO A C 1
ATOM 1359 O O . PRO A 1 171 ? -8.779 -21.250 -13.864 1.00 49.19 171 PRO A O 1
ATOM 1362 N N . PRO A 1 172 ? -8.243 -19.383 -12.724 1.00 48.91 172 PRO A N 1
ATOM 1363 C CA . PRO A 1 172 ? -8.517 -18.478 -13.830 1.00 48.91 172 PRO A CA 1
ATOM 1364 C C . PRO A 1 172 ? -7.728 -18.870 -15.095 1.00 48.91 172 PRO A C 1
ATOM 1366 O O . PRO A 1 172 ? -6.554 -19.229 -14.979 1.00 48.91 172 PRO A O 1
ATOM 1369 N N . PRO A 1 173 ? -8.300 -18.715 -16.305 1.00 42.44 173 PRO A N 1
ATOM 1370 C CA . PRO A 1 173 ? -7.622 -19.037 -17.569 1.00 42.44 173 PRO A CA 1
ATOM 1371 C C . PRO A 1 173 ? -6.287 -18.302 -17.760 1.00 42.44 173 PRO A C 1
ATOM 1373 O O . PRO A 1 173 ? -5.384 -18.790 -18.431 1.00 42.44 173 PRO A O 1
ATOM 1376 N N . ARG A 1 174 ? -6.161 -17.117 -17.151 1.00 45.53 174 ARG A N 1
ATOM 1377 C CA . ARG A 1 174 ? -4.928 -16.330 -17.050 1.00 45.53 174 ARG A CA 1
ATOM 1378 C C . ARG A 1 174 ? -4.489 -16.271 -15.592 1.00 45.53 174 ARG A C 1
ATOM 1380 O O . ARG A 1 174 ? -4.572 -15.233 -14.939 1.00 45.53 174 ARG A O 1
ATOM 1387 N N . PHE A 1 175 ? -4.092 -17.414 -15.054 1.00 47.09 175 PHE A N 1
ATOM 1388 C CA . PHE A 1 175 ? -3.413 -17.460 -13.768 1.00 47.09 175 PHE A CA 1
ATOM 1389 C C . PHE A 1 175 ? -2.008 -16.863 -13.914 1.00 47.09 175 PHE A C 1
ATOM 1391 O O . PHE A 1 175 ? -1.415 -16.939 -14.990 1.00 47.09 175 PHE A O 1
ATOM 1398 N N . ILE A 1 176 ? -1.483 -16.244 -12.855 1.00 52.84 176 ILE A N 1
ATOM 1399 C CA . ILE A 1 176 ? -0.134 -15.665 -12.868 1.00 52.84 176 ILE A CA 1
ATOM 1400 C C . ILE A 1 176 ? 0.847 -16.799 -13.196 1.00 52.84 176 ILE A C 1
ATOM 1402 O O . ILE A 1 176 ? 1.029 -17.719 -12.393 1.00 52.84 176 ILE A O 1
ATOM 1406 N N . ALA A 1 177 ? 1.431 -16.759 -14.395 1.00 44.59 177 ALA A N 1
ATOM 1407 C CA . ALA A 1 177 ? 2.428 -17.726 -14.835 1.00 44.59 177 ALA A CA 1
ATOM 1408 C C . ALA A 1 177 ? 3.531 -17.858 -13.766 1.00 44.59 177 ALA A C 1
ATOM 1410 O O . ALA A 1 177 ? 4.006 -16.853 -13.234 1.00 44.59 177 ALA A O 1
ATOM 1411 N N . GLY A 1 178 ? 3.892 -19.095 -13.414 1.00 50.03 178 GLY A N 1
ATOM 1412 C CA . GLY A 1 178 ? 4.926 -19.404 -12.419 1.00 50.03 178 GLY A CA 1
ATOM 1413 C C . GLY A 1 178 ? 4.439 -19.703 -10.993 1.00 50.03 178 GLY A C 1
ATOM 1414 O O . GLY A 1 178 ? 5.180 -20.327 -10.241 1.00 50.03 178 GLY A O 1
ATOM 1415 N N . VAL A 1 179 ? 3.198 -19.372 -10.598 1.00 51.88 179 VAL A N 1
ATOM 1416 C CA . VAL A 1 179 ? 2.708 -19.661 -9.221 1.00 51.88 179 VAL A CA 1
ATOM 1417 C C . VAL A 1 179 ? 2.630 -21.168 -8.931 1.00 51.88 179 VAL A C 1
ATOM 1419 O O . VAL A 1 179 ? 2.880 -21.597 -7.806 1.00 51.88 179 VAL A O 1
ATOM 1422 N N . ARG A 1 180 ? 2.323 -21.982 -9.949 1.00 49.25 180 ARG A N 1
ATOM 1423 C CA . ARG A 1 180 ? 2.336 -23.449 -9.833 1.00 49.25 180 ARG A CA 1
ATOM 1424 C C . ARG A 1 180 ? 3.753 -24.023 -9.787 1.00 49.25 180 ARG A C 1
ATOM 1426 O O . ARG A 1 180 ? 3.970 -25.011 -9.109 1.00 49.25 180 ARG A O 1
ATOM 1433 N N . GLU A 1 181 ? 4.700 -23.421 -10.497 1.00 53.41 181 GLU A N 1
ATOM 1434 C CA . GLU A 1 181 ? 6.061 -23.953 -10.663 1.00 53.41 181 GLU A CA 1
ATOM 1435 C C . GLU A 1 181 ? 7.006 -23.537 -9.532 1.00 53.41 181 GLU A C 1
ATOM 1437 O O . GLU A 1 181 ? 7.961 -24.247 -9.236 1.00 53.41 181 GLU A O 1
ATOM 1442 N N . TRP A 1 182 ? 6.774 -22.378 -8.912 1.00 52.28 182 TRP A N 1
ATOM 1443 C CA . TRP A 1 182 ? 7.711 -21.801 -7.943 1.00 52.28 182 TRP A CA 1
ATOM 1444 C C . TRP A 1 182 ? 7.353 -22.063 -6.484 1.00 52.28 182 TRP A C 1
ATOM 1446 O O . TRP A 1 182 ? 8.192 -21.768 -5.638 1.00 52.28 182 TRP A O 1
ATOM 1456 N N . GLY A 1 183 ? 6.163 -22.612 -6.207 1.00 50.84 183 GLY A N 1
ATOM 1457 C CA . GLY A 1 183 ? 5.674 -22.879 -4.853 1.00 50.84 183 GLY A CA 1
ATOM 1458 C C . GLY A 1 183 ? 5.494 -21.594 -4.046 1.00 50.84 183 GLY A C 1
ATOM 1459 O O . GLY A 1 183 ? 6.456 -20.986 -3.590 1.00 50.84 183 GLY A O 1
ATOM 1460 N N . GLY A 1 184 ? 4.250 -21.149 -3.869 1.00 52.88 184 GLY A N 1
ATOM 1461 C CA . GLY A 1 184 ? 3.961 -19.959 -3.065 1.00 52.88 184 GLY A CA 1
ATOM 1462 C C . GLY A 1 184 ? 4.712 -18.689 -3.497 1.00 52.88 184 GLY A C 1
ATOM 1463 O O . GLY A 1 184 ? 5.249 -18.577 -4.600 1.00 52.88 184 GLY A O 1
ATOM 1464 N N . PHE A 1 185 ? 4.715 -17.682 -2.622 1.00 55.25 185 PHE A N 1
ATOM 1465 C CA . PHE A 1 185 ? 5.479 -16.451 -2.824 1.00 55.25 185 PHE A CA 1
ATOM 1466 C C . PHE A 1 185 ? 6.740 -16.488 -1.957 1.00 55.25 185 PHE A C 1
ATOM 1468 O O . PHE A 1 185 ? 6.645 -16.407 -0.735 1.00 55.25 185 PHE A O 1
ATOM 1475 N N . ARG A 1 186 ? 7.918 -16.547 -2.590 1.00 63.12 186 ARG A N 1
ATOM 1476 C CA . ARG A 1 186 ? 9.199 -16.200 -1.956 1.00 63.12 186 ARG A CA 1
ATOM 1477 C C . ARG A 1 186 ? 9.604 -14.793 -2.375 1.00 63.12 186 ARG A C 1
ATOM 1479 O O . ARG A 1 186 ? 9.554 -14.466 -3.564 1.00 63.12 186 ARG A O 1
ATOM 1486 N N . TYR A 1 187 ? 10.042 -13.978 -1.417 1.00 65.75 187 TYR A N 1
ATOM 1487 C CA . TYR A 1 187 ? 10.638 -12.685 -1.734 1.00 65.75 187 TYR A CA 1
ATOM 1488 C C . TYR A 1 187 ? 11.886 -12.899 -2.610 1.00 65.75 187 TYR A C 1
ATOM 1490 O O . TYR A 1 187 ? 12.748 -13.714 -2.287 1.00 65.75 187 TYR A O 1
ATOM 1498 N N . ARG A 1 188 ? 11.990 -12.179 -3.733 1.00 68.62 188 ARG A N 1
ATOM 1499 C CA . ARG A 1 188 ? 13.138 -12.253 -4.652 1.00 68.62 188 ARG A CA 1
ATOM 1500 C C . ARG A 1 188 ? 13.628 -10.857 -4.979 1.00 68.62 188 ARG A C 1
ATOM 1502 O O . ARG A 1 188 ? 12.998 -10.204 -5.802 1.00 68.62 188 ARG A O 1
ATOM 1509 N N . HIS A 1 189 ? 14.734 -10.416 -4.390 1.00 71.81 189 HIS A N 1
ATOM 1510 C CA . HIS A 1 189 ? 15.388 -9.177 -4.812 1.00 71.81 189 HIS A CA 1
ATOM 1511 C C . HIS A 1 189 ? 15.879 -9.340 -6.255 1.00 71.81 189 HIS A C 1
ATOM 1513 O O . HIS A 1 189 ? 16.660 -10.246 -6.541 1.00 71.81 189 HIS A O 1
ATOM 1519 N N . THR A 1 190 ? 15.379 -8.519 -7.172 1.00 71.81 190 THR A N 1
ATOM 1520 C CA . THR A 1 190 ? 15.768 -8.573 -8.584 1.00 71.81 190 THR A CA 1
ATOM 1521 C C . THR A 1 190 ? 16.073 -7.163 -9.020 1.00 71.81 190 THR A C 1
ATOM 1523 O O . THR A 1 190 ? 15.161 -6.355 -9.055 1.00 71.81 190 THR A O 1
ATOM 1526 N N . THR A 1 191 ? 17.332 -6.881 -9.320 1.00 65.75 191 THR A N 1
ATOM 1527 C CA . THR A 1 191 ? 17.758 -5.589 -9.856 1.00 65.75 191 THR A CA 1
ATOM 1528 C C . THR A 1 191 ? 18.602 -5.857 -11.090 1.00 65.75 191 THR A C 1
ATOM 1530 O O . THR A 1 191 ? 19.699 -6.411 -10.988 1.00 65.75 191 THR A O 1
ATOM 1533 N N . ARG A 1 192 ? 18.074 -5.524 -12.263 1.00 67.75 192 ARG A N 1
ATOM 1534 C CA . ARG A 1 192 ? 18.792 -5.520 -13.533 1.00 67.75 192 ARG A CA 1
ATOM 1535 C C . ARG A 1 192 ? 19.406 -4.144 -13.752 1.00 67.75 192 ARG A C 1
ATOM 1537 O O . ARG A 1 192 ? 18.795 -3.117 -13.464 1.00 67.75 192 ARG A O 1
ATOM 1544 N N . GLU A 1 193 ? 20.633 -4.132 -14.257 1.00 62.09 193 GLU A N 1
ATOM 1545 C CA . GLU A 1 193 ? 21.323 -2.893 -14.607 1.00 62.09 193 GLU A CA 1
ATOM 1546 C C . GLU A 1 193 ? 20.626 -2.190 -15.784 1.00 62.09 193 GLU A C 1
ATOM 1548 O O . GLU A 1 193 ? 20.157 -2.838 -16.721 1.00 62.09 193 GLU A O 1
ATOM 1553 N N . GLY A 1 194 ? 20.585 -0.854 -15.747 1.00 66.25 194 GLY A N 1
ATOM 1554 C CA . GLY A 1 194 ? 20.146 -0.022 -16.873 1.00 66.25 194 GLY A CA 1
ATOM 1555 C C . GLY A 1 194 ? 18.685 0.444 -16.857 1.00 66.25 194 GLY A C 1
ATOM 1556 O O . GLY A 1 194 ? 18.260 1.088 -17.814 1.00 66.25 194 GLY A O 1
ATOM 1557 N N . HIS A 1 195 ? 17.908 0.164 -15.805 1.00 72.88 195 HIS A N 1
ATOM 1558 C CA . HIS A 1 195 ? 16.546 0.695 -15.671 1.00 72.88 195 HIS A CA 1
ATOM 1559 C C . HIS A 1 195 ? 16.519 1.997 -14.866 1.00 72.88 195 HIS A C 1
ATOM 1561 O O . HIS A 1 195 ? 16.927 2.041 -13.706 1.00 72.88 195 HIS A O 1
ATOM 1567 N N . GLU A 1 196 ? 16.004 3.065 -15.477 1.00 79.75 196 GLU A N 1
ATOM 1568 C CA . GLU A 1 196 ? 15.827 4.350 -14.808 1.00 79.75 196 GLU A CA 1
ATOM 1569 C C . GLU A 1 196 ? 14.426 4.437 -14.199 1.00 79.75 196 GLU A C 1
ATOM 1571 O O . GLU A 1 196 ? 13.415 4.553 -14.891 1.00 79.75 196 GLU A O 1
ATOM 1576 N N . VAL A 1 197 ? 14.368 4.352 -12.873 1.00 87.88 197 VAL A N 1
ATOM 1577 C CA . VAL A 1 197 ? 13.136 4.552 -12.113 1.00 87.88 197 VAL A CA 1
ATOM 1578 C C . VAL A 1 197 ? 12.964 6.039 -11.774 1.00 87.88 197 VAL A C 1
ATOM 1580 O O . VAL A 1 197 ? 13.934 6.657 -11.316 1.00 87.88 197 VAL A O 1
ATOM 1583 N N . PRO A 1 198 ? 11.755 6.625 -11.920 1.00 91.25 198 PRO A N 1
ATOM 1584 C CA . PRO A 1 198 ? 11.519 8.018 -11.550 1.00 91.25 198 PRO A CA 1
ATOM 1585 C C . PRO A 1 198 ? 11.882 8.318 -10.088 1.00 91.25 198 PRO A C 1
ATOM 1587 O O . PRO A 1 198 ? 11.547 7.563 -9.173 1.00 91.25 198 PRO A O 1
ATOM 1590 N N . GLY A 1 199 ? 12.538 9.458 -9.843 1.00 92.38 199 GLY A N 1
ATOM 1591 C CA . GLY A 1 199 ? 12.979 9.851 -8.497 1.00 92.38 199 GLY A CA 1
ATOM 1592 C C . GLY A 1 199 ? 11.831 10.000 -7.491 1.00 92.38 199 GLY A C 1
ATOM 1593 O O . GLY A 1 199 ? 11.976 9.632 -6.325 1.00 92.38 199 GLY A O 1
ATOM 1594 N N . VAL A 1 200 ? 10.661 10.456 -7.951 1.00 94.31 200 VAL A N 1
ATOM 1595 C CA . VAL A 1 200 ? 9.444 10.546 -7.127 1.00 94.31 200 VAL A CA 1
ATOM 1596 C C . VAL A 1 200 ? 9.012 9.180 -6.588 1.00 94.31 200 VAL A C 1
ATOM 1598 O O . VAL A 1 200 ? 8.614 9.073 -5.430 1.00 94.31 200 VAL A O 1
ATOM 1601 N N . THR A 1 201 ? 9.173 8.120 -7.381 1.00 95.00 201 THR A N 1
ATOM 1602 C CA . THR A 1 201 ? 8.843 6.750 -6.987 1.00 95.00 201 THR A CA 1
ATOM 1603 C C . THR A 1 201 ? 9.699 6.291 -5.808 1.00 95.00 201 THR A C 1
ATOM 1605 O O . THR A 1 201 ? 9.174 5.743 -4.839 1.00 95.00 201 THR A O 1
ATOM 1608 N N . ARG A 1 202 ? 11.007 6.582 -5.848 1.00 95.31 202 ARG A N 1
ATOM 1609 C CA . ARG A 1 202 ? 11.936 6.297 -4.741 1.00 95.31 202 ARG A CA 1
ATOM 1610 C C . ARG A 1 202 ? 11.578 7.076 -3.485 1.00 95.31 202 ARG A C 1
ATOM 1612 O O . ARG A 1 202 ? 11.502 6.492 -2.412 1.00 95.31 202 ARG A O 1
ATOM 1619 N N . ALA A 1 203 ? 11.291 8.369 -3.617 1.00 97.00 203 ALA A N 1
ATOM 1620 C CA . ALA A 1 203 ? 10.920 9.202 -2.475 1.00 97.00 203 ALA A CA 1
ATOM 1621 C C . ALA A 1 203 ? 9.631 8.716 -1.785 1.00 97.00 203 ALA A C 1
ATOM 1623 O O . ALA A 1 203 ? 9.550 8.699 -0.556 1.00 97.00 203 ALA A O 1
ATOM 1624 N N . ILE A 1 204 ? 8.629 8.293 -2.565 1.00 97.06 204 ILE A N 1
ATOM 1625 C CA . ILE A 1 204 ? 7.388 7.714 -2.031 1.00 97.06 204 ILE A CA 1
ATOM 1626 C C . ILE A 1 204 ? 7.664 6.380 -1.337 1.00 97.06 204 ILE A C 1
ATOM 1628 O O . ILE A 1 204 ? 7.142 6.147 -0.244 1.00 97.06 204 ILE A O 1
ATOM 1632 N N . TYR A 1 205 ? 8.470 5.515 -1.959 1.00 96.69 205 TYR A N 1
ATOM 1633 C CA . TYR A 1 205 ? 8.868 4.247 -1.359 1.00 96.69 205 TYR A CA 1
ATOM 1634 C C . TYR A 1 205 ? 9.569 4.462 -0.016 1.00 96.69 205 TYR A C 1
ATOM 1636 O O . TYR A 1 205 ? 9.139 3.872 0.966 1.00 96.69 205 TYR A O 1
ATOM 1644 N N . GLU A 1 206 ? 10.566 5.346 0.063 1.00 97.81 206 GLU A N 1
ATOM 1645 C CA . GLU A 1 206 ? 11.299 5.600 1.310 1.00 97.81 206 GLU A CA 1
ATOM 1646 C C . GLU A 1 206 ? 10.387 6.081 2.437 1.00 97.81 206 GLU A C 1
ATOM 1648 O O . GLU A 1 206 ? 10.511 5.632 3.576 1.00 97.81 206 GLU A O 1
ATOM 1653 N N . ARG A 1 207 ? 9.405 6.932 2.118 1.00 97.69 207 ARG A N 1
ATOM 1654 C CA . ARG A 1 207 ? 8.402 7.357 3.097 1.00 97.69 207 ARG A CA 1
ATOM 1655 C C . ARG A 1 207 ? 7.582 6.174 3.611 1.00 97.69 207 ARG A C 1
ATOM 1657 O O . ARG A 1 207 ? 7.357 6.065 4.812 1.00 97.69 207 ARG A O 1
ATOM 1664 N N . HIS A 1 208 ? 7.134 5.292 2.718 1.00 97.12 208 HIS A N 1
ATOM 1665 C CA . HIS A 1 208 ? 6.379 4.100 3.111 1.00 97.12 208 HIS A CA 1
ATOM 1666 C C . HIS A 1 208 ? 7.247 3.113 3.895 1.00 97.12 208 HIS A C 1
ATOM 1668 O O . HIS A 1 208 ? 6.785 2.574 4.893 1.00 97.12 208 HIS A O 1
ATOM 1674 N N . ARG A 1 209 ? 8.510 2.924 3.493 1.00 97.50 209 ARG A N 1
ATOM 1675 C CA . ARG A 1 209 ? 9.494 2.093 4.193 1.00 97.50 209 ARG A CA 1
ATOM 1676 C C . ARG A 1 209 ? 9.654 2.559 5.639 1.00 97.50 209 ARG A C 1
ATOM 1678 O O . ARG A 1 209 ? 9.426 1.764 6.542 1.00 97.50 209 ARG A O 1
ATOM 1685 N N . GLN A 1 210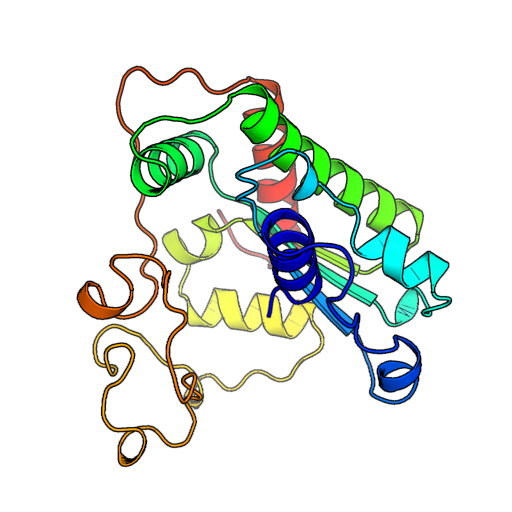 ? 9.920 3.848 5.855 1.00 98.00 210 GLN A N 1
ATOM 1686 C CA . GLN A 1 210 ? 10.014 4.447 7.194 1.00 98.00 210 GLN A CA 1
ATOM 1687 C C . GLN A 1 210 ? 8.717 4.273 7.992 1.00 98.00 210 GLN A C 1
ATOM 1689 O O . GLN A 1 210 ? 8.740 3.812 9.129 1.00 98.00 210 GLN A O 1
ATOM 1694 N N . GLY A 1 211 ? 7.564 4.555 7.377 1.00 97.56 211 GLY A N 1
ATOM 1695 C CA . GLY A 1 211 ? 6.274 4.345 8.034 1.00 97.56 211 GLY A CA 1
ATOM 1696 C C . GLY A 1 211 ? 6.014 2.877 8.397 1.00 97.56 211 GLY A C 1
ATOM 1697 O O . GLY A 1 211 ? 5.318 2.597 9.369 1.00 97.56 211 GLY A O 1
ATOM 1698 N N . CYS A 1 212 ? 6.560 1.925 7.634 1.00 97.62 212 CYS A N 1
ATOM 1699 C CA . CYS A 1 212 ? 6.459 0.500 7.930 1.00 97.62 212 CYS A CA 1
ATOM 1700 C C . CYS A 1 212 ? 7.336 0.117 9.122 1.00 97.62 212 CYS A C 1
ATOM 1702 O O . CYS A 1 212 ? 6.887 -0.653 9.969 1.00 97.62 212 CYS A O 1
ATOM 1704 N N . GLU A 1 213 ? 8.561 0.647 9.186 1.00 97.62 213 GLU A N 1
ATOM 1705 C CA . GLU A 1 213 ? 9.467 0.458 10.323 1.00 97.62 213 GLU A CA 1
ATOM 1706 C C . GLU A 1 213 ? 8.806 0.935 11.617 1.00 97.62 213 GLU A C 1
ATOM 1708 O O . GLU A 1 213 ? 8.716 0.179 12.582 1.00 97.62 213 GLU A O 1
ATOM 1713 N N . GLU A 1 214 ? 8.249 2.147 11.596 1.00 97.00 214 GLU A N 1
ATOM 1714 C CA . GLU A 1 214 ? 7.532 2.737 12.729 1.00 97.00 214 GLU A CA 1
ATOM 1715 C C . GLU A 1 214 ? 6.288 1.927 13.119 1.00 97.00 214 GLU A C 1
ATOM 1717 O O . GLU A 1 214 ? 6.052 1.667 14.298 1.00 97.00 214 GLU A O 1
ATOM 1722 N N . ALA A 1 215 ? 5.476 1.511 12.141 1.00 96.62 215 ALA A N 1
ATOM 1723 C CA . ALA A 1 215 ? 4.217 0.817 12.408 1.00 96.62 215 ALA A CA 1
ATOM 1724 C C . ALA A 1 215 ? 4.408 -0.616 12.927 1.00 96.62 215 ALA A C 1
ATOM 1726 O O . ALA A 1 215 ? 3.558 -1.119 13.668 1.00 96.62 215 ALA A O 1
ATOM 1727 N N . LEU A 1 216 ? 5.482 -1.291 12.508 1.00 96.56 216 LEU A N 1
ATOM 1728 C CA . LEU A 1 216 ? 5.752 -2.679 12.881 1.00 96.56 216 LEU A CA 1
ATOM 1729 C C . LEU A 1 216 ? 6.778 -2.824 14.009 1.00 96.56 216 LEU A C 1
ATOM 1731 O O . LEU A 1 216 ? 6.815 -3.899 14.610 1.00 96.56 216 LEU A O 1
ATOM 1735 N N . ASP A 1 217 ? 7.532 -1.766 14.321 1.00 96.00 217 ASP A N 1
ATOM 1736 C CA . ASP A 1 217 ? 8.703 -1.787 15.209 1.00 96.00 217 ASP A CA 1
ATOM 1737 C C . ASP A 1 217 ? 9.781 -2.763 14.700 1.00 96.00 217 ASP A C 1
ATOM 1739 O O . ASP A 1 217 ? 10.244 -3.662 15.400 1.00 96.00 217 ASP A O 1
ATOM 1743 N N . LEU A 1 218 ? 10.119 -2.632 13.412 1.00 94.50 218 LEU A N 1
ATOM 1744 C CA . LEU A 1 218 ? 11.077 -3.482 12.693 1.00 94.50 218 LEU A CA 1
ATOM 1745 C C . LEU A 1 218 ? 12.032 -2.626 11.857 1.00 94.50 218 LEU A C 1
ATOM 1747 O O . LEU A 1 218 ? 11.708 -1.498 11.504 1.00 94.50 218 LEU A O 1
ATOM 1751 N N . ARG A 1 219 ? 13.199 -3.172 11.501 1.00 93.38 219 ARG A N 1
ATOM 1752 C CA . ARG A 1 219 ? 14.142 -2.534 10.561 1.00 93.38 219 ARG A CA 1
ATOM 1753 C C . ARG A 1 219 ? 13.907 -3.052 9.148 1.00 93.38 219 ARG A C 1
ATOM 1755 O O . ARG A 1 219 ? 13.629 -4.240 9.006 1.00 93.38 219 ARG A O 1
ATOM 1762 N N . ILE A 1 220 ? 14.026 -2.211 8.121 1.00 89.44 220 ILE A N 1
ATOM 1763 C CA . ILE A 1 220 ? 13.743 -2.589 6.721 1.00 89.44 220 ILE A CA 1
ATOM 1764 C C . ILE A 1 220 ? 14.854 -2.146 5.773 1.00 89.44 220 ILE A C 1
ATOM 1766 O O . ILE A 1 220 ? 15.132 -0.927 5.731 1.00 89.44 220 ILE A O 1
#

pLDDT: mean 77.01, std 16.76, range [38.5, 98.0]

Organism: NCBI:txid1975031

Sequence (220 aa):
MQPLKSIRRLQAGLGDDVPIPDPILFRDSGHILIKETLGANVPAELFDPVGILLEAGYPADKIVVVGMVREPESTYDSWQRLWNGSVNVEIFQGAYEQMQRIWDRCKAGGIRYLPYASEAIRVNDPVAVLQGVMRFLGLSFQAEAMCDWDGRPLFADDKKLWPNMHFYDTPPPRFIAGVREWGGFRYRHTTREGHEVPGVTRAIYERHRQGCEEALDLRI

Mean predicted aligned error: 9.33 Å